Protein AF-A0A9C7RLV6-F1 (afdb_monomer)

Sequence (195 aa):
MILKKAVIITIGSELLKGIILDRNSKYLCDQLKKLGYDVVKTVSVGDDIDSIVREVRRAIEEADLVVTSGGLGPTKDDKTREGIAVALNKKLIMDHDLKSRIEKRVREFYSGKIPGNISKQAEVIEGAEVLENTVGSAPGQLVNVENKAVLILPGPPRELIPMFEAVK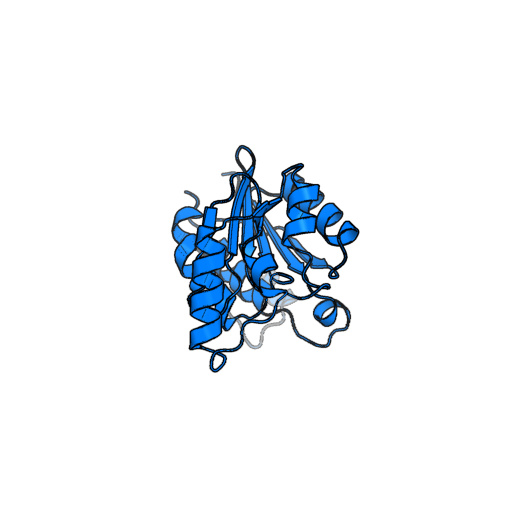EKLRTENAFYERTMSFYGIPEAKLEEE

pLDDT: mean 93.12, std 7.73, range [55.62, 98.88]

Nearest PDB structures (foldseek):
  3kbq-assembly1_A  TM=9.682E-01  e=7.470E-20  Thermoplasma acidophilum
  4cta-assembly1_A  TM=9.193E-01  e=3.713E-20  Thermus thermophilus HB8
  3kbq-assembly1_B  TM=9.469E-01  e=1.706E-19  Thermoplasma acidophilum
  4uux-assembly1_B  TM=8.669E-01  e=1.242E-19  Thermus thermophilus HB8
  8ron-assembly1_A  TM=8.408E-01  e=5.643E-14  Homo sapiens

Solvent-accessible surface area (backbone atoms only — not comparable to full-atom values): 10843 Å² total; per-residue (Å²): 133,88,70,46,29,25,27,38,39,39,36,33,52,49,48,80,70,64,76,47,80,82,59,59,62,56,55,48,50,63,47,40,39,75,29,23,32,45,72,82,44,76,48,78,38,45,49,49,45,67,54,39,21,55,50,50,46,52,34,57,75,74,25,43,33,33,40,36,30,19,33,43,56,52,54,91,58,31,31,43,66,62,12,49,18,61,44,69,75,42,52,74,41,80,39,68,70,53,28,52,50,41,51,52,52,42,24,71,76,50,82,64,54,69,66,88,47,52,55,59,39,20,52,38,47,66,80,40,48,79,36,73,40,93,73,56,72,42,51,26,35,39,34,73,54,91,95,27,39,41,39,39,34,41,57,56,61,83,42,26,51,63,42,45,67,74,46,46,76,82,65,48,48,94,47,84,74,87,85,83,91,83,88,80,80,97,64,59,69,78,60,64,74,75,111

Radius of gyration: 18.57 Å; Cα contacts (8 Å, |Δi|>4): 348; chains: 1; bounding box: 49×46×51 Å

Mean predicted aligned error: 4.88 Å

Structure (mmCIF, N/CA/C/O backbone):
data_AF-A0A9C7RLV6-F1
#
_entry.id   AF-A0A9C7RLV6-F1
#
loop_
_atom_site.group_PDB
_atom_site.id
_atom_site.type_symbol
_atom_site.label_atom_id
_atom_site.label_alt_id
_atom_site.label_comp_id
_atom_site.label_asym_id
_atom_site.label_entity_id
_atom_site.label_seq_id
_atom_site.pdbx_PDB_ins_code
_atom_site.Cartn_x
_atom_site.Cartn_y
_atom_site.Cartn_z
_atom_site.occupancy
_atom_site.B_iso_or_equiv
_atom_site.auth_seq_id
_atom_site.auth_comp_id
_atom_site.auth_asym_id
_atom_site.auth_atom_id
_atom_site.pdbx_PDB_model_num
ATOM 1 N N . MET A 1 1 ? -11.367 7.925 24.028 1.00 55.62 1 MET A N 1
ATOM 2 C CA . MET A 1 1 ? -10.149 8.083 23.203 1.00 55.62 1 MET A CA 1
ATOM 3 C C . MET A 1 1 ? -10.559 7.806 21.767 1.00 55.62 1 MET A C 1
ATOM 5 O O . MET A 1 1 ? -11.167 6.767 21.549 1.00 55.62 1 MET A O 1
ATOM 9 N N . ILE A 1 2 ? -10.363 8.739 20.831 1.00 66.69 2 ILE A N 1
ATOM 10 C CA . ILE A 1 2 ? -10.715 8.494 19.424 1.00 66.69 2 ILE A CA 1
ATOM 11 C C . ILE A 1 2 ? -9.549 7.734 18.796 1.00 66.69 2 ILE A C 1
ATOM 13 O O . ILE A 1 2 ? -8.429 8.234 18.726 1.00 66.69 2 ILE A O 1
ATOM 17 N N . LEU A 1 3 ? -9.826 6.496 18.411 1.00 79.62 3 LEU A N 1
ATOM 18 C CA . LEU A 1 3 ? -8.912 5.628 17.687 1.00 79.62 3 LEU A CA 1
ATOM 19 C C . LEU A 1 3 ? -8.550 6.256 16.338 1.00 79.62 3 LEU A C 1
ATOM 21 O O . LEU A 1 3 ? -9.451 6.644 15.593 1.00 79.62 3 LEU A O 1
ATOM 25 N N . LYS A 1 4 ? -7.250 6.336 16.020 1.00 93.25 4 LYS A N 1
ATOM 26 C CA . LYS A 1 4 ? -6.832 6.677 14.656 1.00 93.25 4 LYS A CA 1
ATOM 27 C C . LYS A 1 4 ? -7.246 5.547 13.729 1.00 93.25 4 LYS A C 1
ATOM 29 O O . LYS A 1 4 ? -7.072 4.376 14.063 1.00 93.25 4 LYS A O 1
ATOM 34 N N . LYS A 1 5 ? -7.781 5.894 12.570 1.00 96.19 5 LYS A N 1
ATOM 35 C CA . LYS A 1 5 ? -8.321 4.929 11.615 1.00 96.19 5 LYS A CA 1
ATOM 36 C C . LYS A 1 5 ? -7.325 4.645 10.508 1.00 96.19 5 LYS A C 1
ATOM 38 O O . LYS A 1 5 ? -6.602 5.544 10.075 1.00 96.19 5 LYS A O 1
ATOM 43 N N . ALA A 1 6 ? -7.331 3.412 10.021 1.00 97.94 6 ALA A N 1
ATOM 44 C CA . ALA A 1 6 ? -6.589 3.024 8.836 1.00 97.94 6 ALA A CA 1
ATOM 45 C C . ALA A 1 6 ? -7.468 2.298 7.812 1.00 97.94 6 ALA A C 1
ATOM 47 O O . ALA A 1 6 ? -8.385 1.557 8.170 1.00 97.94 6 ALA A O 1
ATOM 48 N N . VAL A 1 7 ? -7.155 2.493 6.533 1.00 98.75 7 VAL A N 1
ATOM 49 C CA . VAL A 1 7 ? -7.738 1.756 5.404 1.00 98.75 7 VAL A CA 1
ATOM 50 C C . VAL A 1 7 ? -6.610 1.069 4.648 1.00 98.75 7 VAL A C 1
ATOM 52 O O . VAL A 1 7 ? -5.574 1.680 4.384 1.00 98.75 7 VAL A O 1
ATOM 55 N N . ILE A 1 8 ? -6.814 -0.193 4.279 1.00 98.88 8 ILE A N 1
ATOM 56 C CA . ILE A 1 8 ? -5.884 -0.944 3.431 1.00 98.88 8 ILE A CA 1
ATOM 57 C C . ILE A 1 8 ? -6.506 -1.128 2.046 1.00 98.88 8 ILE A C 1
ATOM 59 O O . ILE A 1 8 ? -7.625 -1.626 1.934 1.00 98.88 8 ILE A O 1
ATOM 63 N N . ILE A 1 9 ? -5.766 -0.761 1.000 1.00 98.81 9 ILE A N 1
ATOM 64 C CA . ILE A 1 9 ? -6.153 -0.944 -0.402 1.00 98.81 9 ILE A CA 1
ATOM 65 C C . ILE A 1 9 ? -5.149 -1.884 -1.074 1.00 98.81 9 ILE A C 1
ATOM 67 O O . ILE A 1 9 ? -3.981 -1.535 -1.253 1.00 98.81 9 ILE A O 1
ATOM 71 N N . THR A 1 10 ? -5.583 -3.070 -1.482 1.00 98.50 10 THR A N 1
ATOM 72 C CA . THR A 1 10 ? -4.766 -3.964 -2.310 1.00 98.50 10 THR A CA 1
ATOM 73 C C . THR A 1 10 ? -5.097 -3.771 -3.786 1.00 98.50 10 THR A C 1
ATOM 75 O O . THR A 1 10 ? -6.259 -3.672 -4.171 1.00 98.50 10 THR A O 1
ATOM 78 N N . ILE A 1 11 ? -4.068 -3.635 -4.620 1.00 98.44 11 ILE A N 1
ATOM 79 C CA . ILE A 1 11 ? -4.191 -3.261 -6.034 1.00 98.44 11 ILE A CA 1
ATOM 80 C C . ILE A 1 11 ? -3.608 -4.397 -6.867 1.00 98.44 11 ILE A C 1
ATOM 82 O O . ILE A 1 11 ? -2.423 -4.712 -6.735 1.00 98.44 11 ILE A O 1
ATOM 86 N N . GLY A 1 12 ? -4.453 -5.018 -7.685 1.00 96.75 12 GLY A N 1
ATOM 87 C CA . GLY A 1 12 ? -4.049 -6.109 -8.567 1.00 96.75 12 GLY A CA 1
ATOM 88 C C . GLY A 1 12 ? -5.244 -6.849 -9.155 1.00 96.75 12 GLY A C 1
ATOM 89 O O . GLY A 1 12 ? -6.098 -7.380 -8.438 1.00 96.75 12 GLY A O 1
ATOM 90 N N . SER A 1 13 ? -5.315 -6.933 -10.479 1.00 95.44 13 SER A N 1
ATOM 91 C CA . SER A 1 13 ? -6.384 -7.644 -11.191 1.00 95.44 13 SER A CA 1
ATOM 92 C C . SER A 1 13 ? -6.419 -9.141 -10.868 1.00 95.44 13 SER A C 1
ATOM 94 O O . SER A 1 13 ? -7.473 -9.772 -10.941 1.00 95.44 13 SER A O 1
ATOM 96 N N . GLU A 1 14 ? -5.281 -9.737 -10.525 1.00 95.44 14 GLU A N 1
ATOM 97 C CA . GLU A 1 14 ? -5.144 -11.126 -10.085 1.00 95.44 14 GLU A CA 1
ATOM 98 C C . GLU A 1 14 ? -5.840 -11.406 -8.749 1.00 95.44 14 GLU A C 1
ATOM 100 O O . GLU A 1 14 ? -6.310 -12.528 -8.548 1.00 95.44 14 GLU A O 1
ATOM 105 N N . LEU A 1 15 ? -5.961 -10.395 -7.877 1.00 94.81 15 LEU A N 1
ATOM 106 C CA . LEU A 1 15 ? -6.732 -10.486 -6.635 1.00 94.81 15 LEU A CA 1
ATOM 107 C C . LEU A 1 15 ? -8.223 -10.575 -6.961 1.00 94.81 15 LEU A C 1
ATOM 109 O O . LEU A 1 15 ? -8.911 -11.479 -6.494 1.00 94.81 15 LEU A O 1
ATOM 113 N N . LEU A 1 16 ? -8.709 -9.693 -7.842 1.00 96.31 16 LEU A N 1
ATOM 114 C CA . LEU A 1 16 ? -10.117 -9.673 -8.258 1.00 96.31 16 LEU A CA 1
ATOM 115 C C . LEU A 1 16 ? -10.524 -10.925 -9.042 1.00 96.31 16 LEU A C 1
ATOM 117 O O . LEU A 1 16 ? -11.666 -11.369 -8.964 1.00 96.31 16 LEU A O 1
ATOM 121 N N . LYS A 1 17 ? -9.584 -11.512 -9.787 1.00 96.44 17 LYS A N 1
ATOM 122 C CA . LYS A 1 17 ? -9.776 -12.782 -10.504 1.00 96.44 17 LYS A CA 1
ATOM 123 C C . LYS A 1 17 ? -9.646 -14.010 -9.597 1.00 96.44 17 LYS A C 1
ATOM 125 O O . LYS A 1 17 ? -9.816 -15.124 -10.084 1.00 96.44 17 LYS A O 1
ATOM 130 N N . GLY A 1 18 ? -9.310 -13.834 -8.316 1.00 94.44 18 GLY A N 1
ATOM 131 C CA . GLY A 1 18 ? -9.125 -14.929 -7.362 1.00 94.44 18 GLY A CA 1
ATOM 132 C C . GLY A 1 18 ? -7.920 -15.827 -7.660 1.00 94.44 18 GLY A C 1
ATOM 133 O O . GLY A 1 18 ? -7.878 -16.964 -7.200 1.00 94.44 18 GLY A O 1
ATOM 134 N N . ILE A 1 19 ? -6.947 -15.345 -8.440 1.00 96.25 19 ILE A N 1
ATOM 135 C CA . ILE A 1 19 ? -5.737 -16.106 -8.792 1.00 96.25 19 ILE A CA 1
ATOM 136 C C . ILE A 1 19 ? -4.779 -16.144 -7.598 1.00 96.25 19 ILE A C 1
ATOM 138 O O . ILE A 1 19 ? -4.130 -17.158 -7.344 1.00 96.25 19 ILE A O 1
ATOM 142 N N . ILE A 1 20 ? -4.688 -15.035 -6.862 1.00 93.69 20 ILE A N 1
ATOM 143 C CA . ILE A 1 20 ? -3.850 -14.903 -5.671 1.00 93.69 20 ILE A CA 1
ATOM 144 C C . ILE A 1 20 ? -4.723 -14.504 -4.482 1.00 93.69 20 ILE A C 1
ATOM 146 O O . ILE A 1 20 ? -5.616 -13.669 -4.593 1.00 93.69 20 ILE A O 1
ATOM 150 N N . LEU A 1 21 ? -4.439 -15.110 -3.328 1.00 93.94 21 LEU A N 1
ATOM 151 C CA . LEU A 1 21 ? -5.041 -14.737 -2.053 1.00 93.94 21 LEU A CA 1
ATOM 152 C C . LEU A 1 21 ? -4.356 -13.487 -1.490 1.00 93.94 21 LEU A C 1
ATOM 154 O O . LEU A 1 21 ? -3.128 -13.464 -1.366 1.00 93.94 21 LEU A O 1
ATOM 158 N N . ASP A 1 22 ? -5.145 -12.505 -1.056 1.00 95.38 22 ASP A N 1
ATOM 159 C CA . ASP A 1 22 ? -4.634 -11.335 -0.343 1.00 95.38 22 ASP A CA 1
ATOM 160 C C . ASP A 1 22 ? -4.113 -11.716 1.054 1.00 95.38 22 ASP A C 1
ATOM 162 O O . ASP A 1 22 ? -4.854 -11.827 2.032 1.00 95.38 22 ASP A O 1
ATOM 166 N N . ARG A 1 23 ? -2.798 -11.924 1.145 1.00 95.06 23 ARG A N 1
ATOM 167 C CA . ARG A 1 23 ? -2.087 -12.147 2.414 1.00 95.06 23 ARG A CA 1
ATOM 168 C C . ARG A 1 23 ? -1.533 -10.854 3.011 1.00 95.06 23 ARG A C 1
ATOM 170 O O . ARG A 1 23 ? -1.199 -10.835 4.196 1.00 95.06 23 ARG A O 1
ATOM 177 N N . ASN A 1 24 ? -1.434 -9.794 2.209 1.00 97.44 24 ASN A N 1
ATOM 178 C CA . ASN A 1 24 ? -0.852 -8.523 2.627 1.00 97.44 24 ASN A CA 1
ATOM 179 C C . ASN A 1 24 ? -1.781 -7.808 3.596 1.00 97.44 24 ASN A C 1
ATOM 181 O O . ASN A 1 24 ? -1.320 -7.372 4.649 1.00 97.44 24 ASN A O 1
ATOM 185 N N . SER A 1 25 ? -3.084 -7.774 3.301 1.00 97.56 25 SER A N 1
ATOM 186 C CA . SER A 1 25 ? -4.080 -7.177 4.193 1.00 97.56 25 SER A CA 1
ATOM 187 C C . SER A 1 25 ? -4.059 -7.821 5.573 1.00 97.56 25 SER A C 1
ATOM 189 O O . SER A 1 25 ? -4.060 -7.107 6.569 1.00 97.56 25 SER A O 1
ATOM 191 N N . LYS A 1 26 ? -3.932 -9.155 5.662 1.00 96.94 26 LYS A N 1
ATOM 192 C CA . LYS A 1 26 ? -3.803 -9.836 6.959 1.00 96.94 26 LYS A CA 1
ATOM 193 C C . LYS A 1 26 ? -2.599 -9.324 7.755 1.00 96.94 26 LYS A C 1
ATOM 195 O O . LYS A 1 26 ? -2.754 -8.940 8.910 1.00 96.94 26 LYS A O 1
ATOM 200 N N . TYR A 1 27 ? -1.409 -9.339 7.151 1.00 98.06 27 TYR A N 1
ATOM 201 C CA . TYR A 1 27 ? -0.192 -8.882 7.825 1.00 98.06 27 TYR A CA 1
ATOM 202 C C . TYR A 1 27 ? -0.307 -7.411 8.250 1.00 98.06 27 TYR A C 1
ATOM 204 O O . TYR A 1 27 ? 0.009 -7.074 9.389 1.00 98.06 27 TYR A O 1
ATOM 212 N N . LEU A 1 28 ? -0.804 -6.549 7.362 1.00 98.38 28 LEU A N 1
ATOM 213 C CA . LEU A 1 28 ? -0.969 -5.125 7.631 1.00 98.38 28 LEU A CA 1
ATOM 214 C C . LEU A 1 28 ? -1.989 -4.866 8.746 1.00 98.38 28 LEU A C 1
ATOM 216 O O . LEU A 1 28 ? -1.695 -4.064 9.624 1.00 98.38 28 LEU A O 1
ATOM 220 N N . CYS A 1 29 ? -3.125 -5.570 8.786 1.00 97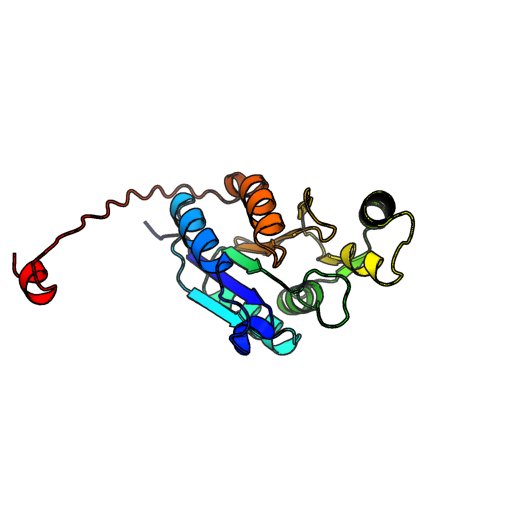.19 29 CYS A N 1
ATOM 221 C CA . CYS A 1 29 ? -4.078 -5.479 9.898 1.00 97.19 29 CYS A CA 1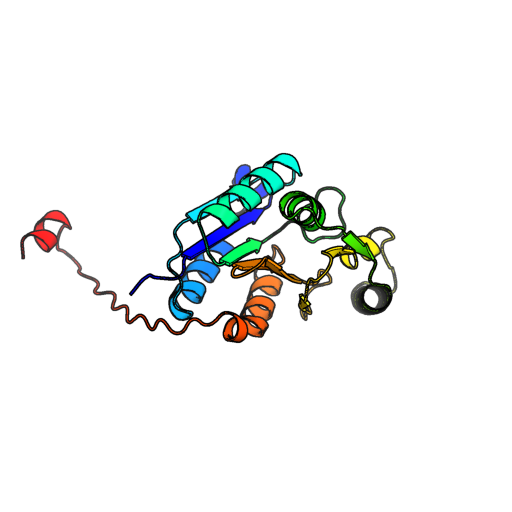
ATOM 222 C C . CYS A 1 29 ? -3.414 -5.805 11.240 1.00 97.19 29 CYS A C 1
ATOM 224 O O . CYS A 1 29 ? -3.516 -5.027 12.190 1.00 97.19 29 CYS A O 1
ATOM 226 N N . ASP A 1 30 ? -2.687 -6.926 11.296 1.00 94.69 30 ASP A N 1
ATOM 227 C CA . ASP A 1 30 ? -2.012 -7.384 12.513 1.00 94.69 30 ASP A CA 1
ATOM 228 C C . ASP A 1 30 ? -0.961 -6.364 12.995 1.00 94.69 30 ASP A C 1
ATOM 230 O O . ASP A 1 30 ? -0.768 -6.189 14.200 1.00 94.69 30 ASP A O 1
ATOM 234 N N . GLN A 1 31 ? -0.267 -5.677 12.079 1.00 96.00 31 GLN A N 1
ATOM 235 C CA . GLN A 1 31 ? 0.729 -4.666 12.441 1.00 96.00 31 GLN A CA 1
ATOM 236 C C . GLN A 1 31 ? 0.121 -3.305 12.779 1.00 96.00 31 GLN A C 1
ATOM 238 O O . GLN A 1 31 ? 0.493 -2.710 13.786 1.00 96.00 31 GLN A O 1
ATOM 243 N N . LEU A 1 32 ? -0.821 -2.809 11.979 1.00 95.50 32 LEU A N 1
ATOM 244 C CA . LEU A 1 32 ? -1.459 -1.509 12.199 1.00 95.50 32 LEU A CA 1
ATOM 245 C C . LEU A 1 32 ? -2.176 -1.461 13.550 1.00 95.50 32 LEU A C 1
ATOM 247 O O . LEU A 1 32 ? -2.065 -0.466 14.266 1.00 95.50 32 LEU A O 1
ATOM 251 N N . LYS A 1 33 ? -2.793 -2.573 13.963 1.00 92.69 33 LYS A N 1
ATOM 252 C CA . LYS A 1 33 ? -3.367 -2.713 15.304 1.00 92.69 33 LYS A CA 1
ATOM 253 C C . LYS A 1 33 ? -2.331 -2.517 16.413 1.00 92.69 33 LYS A C 1
ATOM 255 O O . LYS A 1 33 ? -2.580 -1.787 17.368 1.00 92.69 33 LYS A O 1
ATOM 260 N N . LYS A 1 34 ? -1.136 -3.105 16.271 1.00 91.56 34 LYS A N 1
ATOM 261 C CA . LYS A 1 34 ? -0.017 -2.931 17.224 1.00 91.56 34 LYS A CA 1
ATOM 262 C C . LYS A 1 34 ? 0.530 -1.502 17.248 1.00 91.56 34 LYS A C 1
ATOM 264 O O . LYS A 1 34 ? 1.129 -1.102 18.242 1.00 91.56 34 LYS A O 1
ATOM 269 N N . LEU A 1 35 ? 0.339 -0.750 16.165 1.00 92.69 35 LEU A N 1
ATOM 270 C CA . LEU A 1 35 ? 0.697 0.667 16.063 1.00 92.69 35 LEU A CA 1
ATOM 271 C C . LEU A 1 35 ? -0.410 1.601 16.582 1.00 92.69 35 LEU A C 1
ATOM 273 O O . LEU A 1 35 ? -0.211 2.814 16.623 1.00 92.69 35 LEU A O 1
ATOM 277 N N . GLY A 1 36 ? -1.553 1.055 17.001 1.00 92.69 36 GLY A N 1
ATOM 278 C CA . GLY A 1 36 ? -2.657 1.810 17.588 1.00 92.69 36 GLY A CA 1
ATOM 279 C C . GLY A 1 36 ? -3.681 2.350 16.590 1.00 92.69 36 GLY A C 1
ATOM 280 O O . GLY A 1 36 ? -4.396 3.305 16.908 1.00 92.69 36 GLY A O 1
ATOM 281 N N . TYR A 1 37 ? -3.760 1.739 15.405 1.00 94.31 37 TYR A N 1
ATOM 282 C CA . TYR A 1 37 ? -4.808 2.012 14.427 1.00 94.31 37 TYR A CA 1
ATOM 283 C C . TYR A 1 37 ? -5.961 1.015 14.525 1.00 94.31 37 TYR A C 1
ATOM 285 O O . TYR A 1 37 ? -5.753 -0.192 14.653 1.00 94.31 37 TYR A O 1
ATOM 293 N N . ASP A 1 38 ? -7.173 1.532 14.365 1.00 94.19 38 ASP A N 1
ATOM 294 C CA . ASP A 1 38 ? -8.363 0.753 14.045 1.00 94.19 38 ASP A CA 1
ATOM 295 C C . ASP A 1 38 ? -8.474 0.618 12.522 1.00 94.19 38 ASP A C 1
ATOM 297 O O . ASP A 1 38 ? -8.643 1.613 11.808 1.00 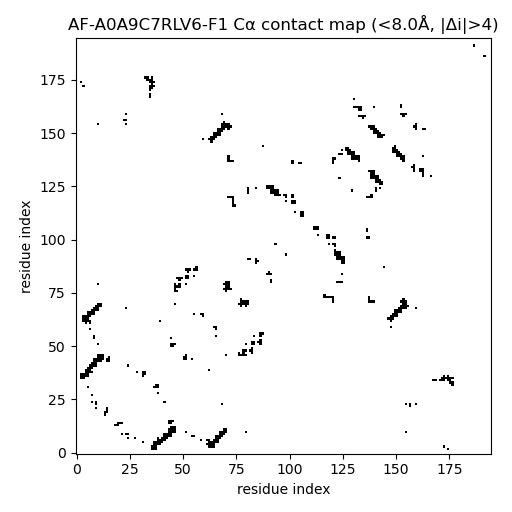94.19 38 ASP A O 1
ATOM 301 N N . VAL A 1 39 ? -8.318 -0.600 12.004 1.00 96.06 39 VAL A N 1
ATOM 302 C CA . VAL A 1 39 ? -8.444 -0.848 10.564 1.00 96.06 39 VAL A CA 1
ATOM 303 C C . VAL A 1 39 ? -9.922 -0.985 10.229 1.00 96.06 39 VAL A C 1
ATOM 305 O O . VAL A 1 39 ? -10.512 -2.051 10.374 1.00 96.06 39 VAL A O 1
ATOM 308 N N . VAL A 1 40 ? -10.512 0.108 9.751 1.00 97.19 40 VAL A N 1
ATOM 309 C CA . VAL A 1 40 ? -11.958 0.199 9.502 1.00 97.19 40 VAL A CA 1
ATOM 310 C C . VAL A 1 40 ? -12.377 -0.414 8.169 1.00 97.19 40 VAL A C 1
ATOM 312 O O . VAL A 1 40 ? -13.563 -0.650 7.943 1.00 97.19 40 VAL A O 1
ATOM 315 N N . LYS A 1 41 ? -11.418 -0.648 7.265 1.00 98.25 41 LYS A N 1
ATOM 316 C CA . LYS A 1 41 ? -11.693 -1.185 5.934 1.00 98.25 41 LYS A CA 1
ATOM 317 C C . LYS A 1 41 ? -10.470 -1.830 5.303 1.00 98.25 41 LYS A C 1
ATOM 319 O O . LYS A 1 41 ? -9.372 -1.269 5.320 1.00 98.25 41 LYS A O 1
ATOM 324 N N . THR A 1 42 ? -10.706 -2.956 4.649 1.00 98.44 42 THR A N 1
ATOM 325 C CA . THR A 1 42 ? -9.809 -3.535 3.653 1.00 98.44 42 THR A CA 1
ATOM 326 C C . THR A 1 42 ? -10.571 -3.668 2.340 1.00 98.44 42 THR A C 1
ATOM 328 O O . THR A 1 42 ? -11.759 -4.000 2.329 1.00 98.44 42 THR A O 1
ATOM 331 N N . VAL A 1 43 ? -9.928 -3.344 1.224 1.00 98.12 43 VAL A N 1
ATOM 332 C CA . VAL A 1 43 ? -10.567 -3.366 -0.094 1.00 98.12 43 VAL A CA 1
ATOM 333 C C . VAL A 1 43 ? -9.550 -3.721 -1.166 1.00 98.12 43 VAL A C 1
ATOM 335 O O . VAL A 1 43 ? -8.417 -3.247 -1.134 1.00 98.12 43 VAL A O 1
ATOM 338 N N . SER A 1 44 ? -9.964 -4.543 -2.127 1.00 98.31 44 SER A N 1
ATOM 339 C CA . SER A 1 44 ? -9.166 -4.848 -3.311 1.00 98.31 44 SER A CA 1
ATOM 340 C C . SER A 1 44 ? -9.738 -4.134 -4.528 1.00 98.31 44 SER A C 1
ATOM 342 O O . SER A 1 44 ? -10.954 -4.112 -4.728 1.00 98.31 44 SER A O 1
ATOM 344 N N . VAL A 1 45 ? -8.866 -3.567 -5.357 1.00 98.12 45 VAL A N 1
ATOM 345 C CA . VAL A 1 45 ? -9.224 -2.891 -6.609 1.00 98.12 45 VAL A CA 1
ATOM 346 C C . VAL A 1 45 ? -8.354 -3.384 -7.766 1.00 98.12 45 VAL A C 1
ATOM 348 O O . VAL A 1 45 ? -7.312 -4.008 -7.563 1.00 98.12 45 VAL A O 1
ATOM 351 N N . GLY A 1 46 ? -8.808 -3.129 -8.993 1.00 96.94 46 GLY A N 1
ATOM 352 C CA . GLY A 1 46 ? -8.045 -3.433 -10.201 1.00 96.94 46 GLY A CA 1
ATOM 353 C C . GLY A 1 46 ? -6.928 -2.421 -10.457 1.00 96.94 46 GLY A C 1
ATOM 354 O O . GLY A 1 46 ? -6.820 -1.402 -9.778 1.00 96.94 46 GLY A O 1
ATOM 355 N N . ASP A 1 47 ? -6.128 -2.696 -11.485 1.00 95.56 47 ASP A N 1
ATOM 356 C CA . ASP A 1 47 ? -4.955 -1.895 -11.873 1.00 95.56 47 ASP A CA 1
ATOM 357 C C . ASP A 1 47 ? -5.295 -0.638 -12.699 1.00 95.56 47 ASP A C 1
ATOM 359 O O . ASP A 1 47 ? -4.419 0.021 -13.268 1.00 95.56 47 ASP A O 1
ATOM 363 N N . ASP A 1 48 ? -6.579 -0.308 -12.845 1.00 96.81 48 ASP A N 1
ATOM 364 C CA . ASP A 1 48 ? -7.009 0.877 -13.575 1.00 96.81 48 ASP A CA 1
ATOM 365 C C . ASP A 1 48 ? -6.965 2.134 -12.692 1.00 96.81 48 ASP A C 1
ATOM 367 O O . ASP A 1 48 ? -7.259 2.109 -11.495 1.00 96.81 48 ASP A O 1
ATOM 371 N N . ILE A 1 49 ? -6.591 3.259 -13.307 1.00 97.94 49 ILE A N 1
ATOM 372 C CA . ILE A 1 49 ? -6.406 4.535 -12.604 1.00 97.94 49 ILE A CA 1
ATOM 373 C C . ILE A 1 49 ? -7.702 4.984 -11.928 1.00 97.94 49 ILE A C 1
ATOM 375 O O . ILE A 1 49 ? -7.645 5.470 -10.802 1.00 97.94 49 ILE A O 1
ATOM 379 N N . ASP A 1 50 ? -8.857 4.803 -12.568 1.00 98.19 50 ASP A N 1
ATOM 380 C CA . ASP A 1 50 ? -10.132 5.303 -12.051 1.00 98.19 50 ASP A CA 1
ATOM 381 C C . ASP A 1 50 ? -10.537 4.579 -10.763 1.00 98.19 50 ASP A C 1
ATOM 383 O O . ASP A 1 50 ? -10.973 5.216 -9.798 1.00 98.19 50 ASP A O 1
ATOM 387 N N . SER A 1 51 ? -10.343 3.260 -10.707 1.00 98.06 51 SER A N 1
ATOM 388 C CA . SER A 1 51 ? -10.569 2.459 -9.505 1.00 98.06 51 SER A CA 1
ATOM 389 C C . SER A 1 51 ? -9.637 2.861 -8.366 1.00 98.06 51 SER A C 1
ATOM 391 O O . SER A 1 51 ? -10.111 3.048 -7.242 1.00 98.06 51 SER A O 1
ATOM 393 N N . ILE A 1 52 ? -8.345 3.053 -8.650 1.00 98.69 52 ILE A N 1
ATOM 394 C CA . ILE A 1 52 ? -7.352 3.484 -7.653 1.00 98.69 52 ILE A CA 1
ATOM 395 C C . ILE A 1 52 ? -7.702 4.882 -7.131 1.00 98.69 52 ILE A C 1
ATOM 397 O O . ILE A 1 52 ? -7.783 5.087 -5.922 1.00 98.69 52 ILE A O 1
ATOM 401 N N . VAL A 1 53 ? -7.977 5.838 -8.023 1.00 98.75 53 VAL A N 1
ATOM 402 C CA . VAL A 1 53 ? -8.326 7.223 -7.666 1.00 98.75 53 VAL A CA 1
ATOM 403 C C . VAL A 1 53 ? -9.568 7.270 -6.788 1.00 98.75 53 VAL A C 1
ATOM 405 O O . VAL A 1 53 ? -9.570 7.946 -5.756 1.00 98.75 53 VAL A O 1
ATOM 408 N N . ARG A 1 54 ? -10.627 6.561 -7.192 1.00 98.56 54 ARG A N 1
ATOM 409 C CA . ARG A 1 54 ? -11.898 6.532 -6.466 1.00 98.56 54 ARG A CA 1
ATOM 410 C C . ARG A 1 54 ? -11.710 6.000 -5.050 1.00 98.56 54 ARG A C 1
ATOM 412 O O . ARG A 1 54 ? -12.185 6.632 -4.108 1.00 98.56 54 ARG A O 1
ATOM 419 N N . GLU A 1 55 ? -11.025 4.869 -4.896 1.00 98.69 55 GLU A N 1
ATOM 420 C CA . GLU A 1 55 ? -10.895 4.250 -3.577 1.00 98.69 55 GLU A CA 1
ATOM 421 C C . GLU A 1 55 ? -9.913 5.001 -2.678 1.00 98.69 55 GLU A C 1
ATOM 423 O O . GLU A 1 55 ? -10.188 5.159 -1.495 1.00 98.69 55 GLU A O 1
ATOM 428 N N . VAL A 1 56 ? -8.823 5.554 -3.221 1.00 98.62 56 VAL A N 1
ATOM 429 C CA . VAL A 1 56 ? -7.880 6.366 -2.433 1.00 98.62 56 VAL A CA 1
ATOM 430 C C . VAL A 1 56 ? -8.550 7.633 -1.904 1.00 98.62 56 VAL A C 1
ATOM 432 O O . VAL A 1 56 ? -8.391 7.950 -0.727 1.00 98.62 56 VAL A O 1
ATOM 435 N N . ARG A 1 57 ? -9.338 8.342 -2.726 1.00 98.31 57 ARG A N 1
ATOM 436 C CA . ARG A 1 57 ? -10.080 9.533 -2.271 1.00 98.31 57 ARG A CA 1
ATOM 437 C C . ARG A 1 57 ? -11.040 9.194 -1.137 1.00 98.31 57 ARG A C 1
ATOM 439 O O . ARG A 1 57 ? -11.008 9.845 -0.098 1.00 98.31 57 ARG A O 1
ATOM 446 N N . ARG A 1 58 ? -11.816 8.122 -1.304 1.00 98.19 58 ARG A N 1
ATOM 447 C CA . ARG A 1 58 ? -12.730 7.631 -0.270 1.00 98.19 58 ARG A CA 1
ATOM 448 C C . ARG A 1 58 ? -11.992 7.234 1.012 1.00 98.19 58 ARG A C 1
ATOM 450 O O . ARG A 1 58 ? -12.402 7.607 2.104 1.00 98.19 58 ARG A O 1
A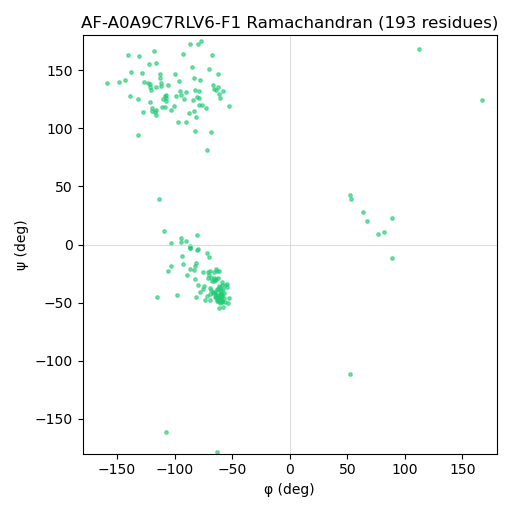TOM 457 N N . ALA A 1 59 ? -10.886 6.507 0.888 1.00 98.31 59 ALA A N 1
ATOM 458 C CA . ALA A 1 59 ? -10.095 6.057 2.027 1.00 98.31 59 ALA A CA 1
ATOM 459 C C . ALA A 1 59 ? -9.519 7.228 2.836 1.00 98.31 59 ALA A C 1
ATOM 461 O O . ALA A 1 59 ? -9.506 7.177 4.063 1.00 98.31 59 ALA A O 1
ATOM 462 N N . ILE A 1 60 ? -9.087 8.301 2.166 1.00 97.19 60 ILE A N 1
ATOM 463 C CA . ILE A 1 60 ? -8.583 9.509 2.832 1.00 97.19 60 ILE A CA 1
ATOM 464 C C . ILE A 1 60 ? -9.696 10.234 3.585 1.00 97.19 60 ILE A C 1
ATOM 466 O O . ILE A 1 60 ? -9.417 10.836 4.612 1.00 97.19 60 ILE A O 1
ATOM 470 N N . GLU A 1 61 ? -10.948 10.188 3.137 1.00 96.06 61 GLU A N 1
ATOM 471 C CA . GLU A 1 61 ? -12.077 10.749 3.893 1.00 96.06 61 GLU A CA 1
ATOM 472 C C . GLU A 1 61 ? -12.380 9.929 5.159 1.00 96.06 61 GLU A C 1
ATOM 474 O O . GLU A 1 61 ? -12.682 10.499 6.208 1.00 96.06 61 GLU A O 1
ATOM 479 N N . GLU A 1 62 ? -12.246 8.603 5.076 1.00 95.62 62 GLU A N 1
ATOM 480 C CA . GLU A 1 62 ? -12.636 7.653 6.126 1.00 95.62 62 GLU A CA 1
ATOM 481 C C . GLU A 1 62 ? -11.538 7.397 7.185 1.00 95.62 62 GLU A C 1
ATOM 483 O O . GLU A 1 62 ? -11.860 6.950 8.293 1.00 95.62 62 GLU A O 1
ATOM 488 N N . ALA A 1 63 ? -10.261 7.672 6.878 1.00 97.38 63 ALA A N 1
ATOM 489 C CA . ALA A 1 63 ? -9.120 7.280 7.712 1.00 97.38 63 ALA A CA 1
ATOM 490 C C . ALA A 1 63 ? -7.989 8.317 7.832 1.00 97.38 63 ALA A C 1
ATOM 492 O O . ALA A 1 63 ? -7.868 9.252 7.041 1.00 97.38 63 ALA A O 1
ATOM 493 N N . ASP A 1 64 ? -7.134 8.118 8.841 1.00 97.19 64 ASP A N 1
ATOM 494 C CA . ASP A 1 64 ? -5.927 8.914 9.097 1.00 97.19 64 ASP A CA 1
ATOM 495 C C . ASP A 1 64 ? -4.696 8.353 8.369 1.00 97.19 64 ASP A C 1
ATOM 497 O O . ASP A 1 64 ? -3.755 9.084 8.058 1.00 97.19 64 ASP A O 1
ATOM 501 N N . LEU A 1 65 ? -4.694 7.046 8.096 1.00 98.12 65 LEU A N 1
ATOM 502 C CA . LEU A 1 65 ? -3.646 6.349 7.357 1.00 98.12 65 LEU A CA 1
ATOM 503 C C . LEU A 1 65 ? -4.265 5.469 6.268 1.00 98.12 65 LEU A C 1
ATOM 505 O O . LEU A 1 65 ? -5.075 4.589 6.549 1.00 98.12 65 LEU A O 1
ATOM 509 N N . VAL A 1 66 ? -3.836 5.655 5.026 1.00 98.75 66 VAL A N 1
ATOM 510 C CA . VAL A 1 66 ? -4.166 4.753 3.917 1.00 98.75 66 VAL A CA 1
ATOM 511 C C . VAL A 1 66 ? -2.920 3.955 3.570 1.00 98.75 66 VAL A C 1
ATOM 513 O O . VAL A 1 66 ? -1.883 4.540 3.274 1.00 98.75 66 VAL A O 1
ATOM 516 N N . VAL A 1 67 ? -2.997 2.627 3.598 1.00 98.81 67 VAL A N 1
ATOM 517 C CA . VAL A 1 67 ? -1.899 1.749 3.177 1.00 98.81 67 VAL A CA 1
ATOM 518 C C . VAL A 1 67 ? -2.291 1.052 1.887 1.00 98.81 67 VAL A C 1
ATOM 520 O O . VAL A 1 67 ? -3.320 0.388 1.828 1.00 98.81 67 VAL A O 1
ATOM 523 N N . THR A 1 68 ? -1.466 1.179 0.857 1.00 98.75 68 THR A N 1
ATOM 524 C CA . THR A 1 68 ? -1.673 0.519 -0.432 1.00 98.75 68 THR A CA 1
ATOM 525 C C . THR A 1 68 ? -0.606 -0.540 -0.680 1.00 98.75 68 THR A C 1
ATOM 527 O O . THR A 1 68 ? 0.537 -0.391 -0.241 1.00 98.75 68 THR A O 1
ATOM 530 N N . SER A 1 69 ? -0.967 -1.621 -1.371 1.00 98.25 69 SER A N 1
ATOM 531 C CA . SER A 1 69 ? -0.029 -2.670 -1.779 1.00 98.25 69 SER A CA 1
ATOM 532 C C . SER A 1 69 ? -0.321 -3.143 -3.198 1.00 98.25 69 SER A C 1
ATOM 534 O O . SER A 1 69 ? -1.448 -3.535 -3.489 1.00 98.25 69 SER A O 1
ATOM 536 N N . GLY A 1 70 ? 0.706 -3.141 -4.053 1.00 97.12 70 GLY A N 1
ATOM 537 C CA . GLY A 1 70 ? 0.616 -3.626 -5.436 1.00 97.12 70 GLY A CA 1
ATOM 538 C C . GLY A 1 70 ? 0.752 -2.528 -6.494 1.00 97.12 70 GLY A C 1
ATOM 539 O O . GLY A 1 70 ? 0.770 -1.338 -6.181 1.00 97.12 70 GLY A O 1
ATOM 540 N N . GLY A 1 71 ? 0.929 -2.934 -7.755 1.00 95.88 71 GLY A N 1
ATOM 541 C CA . GLY A 1 71 ? 1.012 -2.031 -8.913 1.00 95.88 71 GLY A CA 1
ATOM 542 C C . GLY A 1 71 ? 2.206 -1.059 -8.931 1.00 95.88 71 GLY A C 1
ATOM 543 O O . GLY A 1 71 ? 2.100 0.037 -9.483 1.00 95.88 71 GLY A O 1
ATOM 544 N N . LEU A 1 72 ? 3.335 -1.421 -8.299 1.00 96.56 72 LEU A N 1
ATOM 545 C CA . LEU A 1 72 ? 4.575 -0.618 -8.265 1.00 96.56 72 LEU A CA 1
ATOM 546 C C . LEU A 1 72 ? 5.683 -1.115 -9.201 1.00 96.56 72 LEU A C 1
ATOM 548 O O . LEU A 1 72 ? 6.779 -0.538 -9.232 1.00 96.56 72 LEU A O 1
ATOM 552 N N . GLY A 1 73 ? 5.437 -2.170 -9.964 1.00 93.12 73 GLY A N 1
ATOM 553 C CA . GLY A 1 73 ? 6.371 -2.664 -10.963 1.00 93.12 73 GLY A CA 1
ATOM 554 C C . GLY A 1 73 ? 6.633 -1.659 -12.100 1.00 93.12 73 GLY A C 1
ATOM 555 O O . GLY A 1 73 ? 6.159 -0.517 -12.084 1.00 93.12 73 GLY A O 1
ATOM 556 N N . PRO A 1 74 ? 7.455 -2.055 -13.081 1.00 91.44 74 PRO A N 1
ATOM 557 C CA . PRO A 1 74 ? 7.798 -1.218 -14.226 1.00 91.44 74 PRO A CA 1
ATOM 558 C C . PRO A 1 74 ? 6.833 -1.391 -15.415 1.00 91.44 74 PRO A C 1
ATOM 560 O O . PRO A 1 74 ? 7.085 -0.847 -16.492 1.00 91.44 74 PRO A O 1
ATOM 563 N N . THR A 1 75 ? 5.779 -2.204 -15.301 1.00 91.25 75 THR A N 1
ATOM 564 C CA . THR A 1 75 ? 4.902 -2.525 -16.437 1.00 91.25 75 THR A CA 1
ATOM 565 C C . THR A 1 75 ? 3.890 -1.409 -16.717 1.00 91.25 75 THR A C 1
ATOM 567 O O . THR A 1 75 ? 3.779 -0.422 -15.985 1.00 91.25 75 THR A O 1
ATOM 570 N N . LYS A 1 76 ? 3.151 -1.538 -17.825 1.00 88.00 76 LYS A N 1
ATOM 571 C CA . LYS A 1 76 ? 2.064 -0.605 -18.159 1.00 88.00 76 LYS A CA 1
ATOM 572 C C . LYS A 1 76 ? 0.855 -0.760 -17.239 1.00 88.00 76 LYS A C 1
ATOM 574 O O . LYS A 1 76 ? 0.098 0.198 -17.108 1.00 88.00 76 LYS A O 1
ATOM 579 N N . ASP A 1 77 ? 0.698 -1.931 -16.631 1.00 90.06 77 ASP A N 1
ATOM 580 C CA . ASP A 1 77 ? -0.400 -2.226 -15.715 1.00 90.06 77 ASP A CA 1
ATOM 581 C C . ASP A 1 77 ? -0.093 -1.709 -14.302 1.00 90.06 77 ASP A C 1
ATOM 583 O O . ASP A 1 77 ? -1.000 -1.375 -13.559 1.00 90.06 77 ASP A O 1
ATOM 587 N N . ASP A 1 78 ? 1.180 -1.495 -13.957 1.00 94.69 78 ASP A N 1
ATOM 588 C CA . ASP A 1 78 ? 1.587 -0.905 -12.678 1.00 94.69 78 ASP A CA 1
ATOM 589 C C . ASP A 1 78 ? 1.268 0.599 -12.596 1.00 94.69 78 ASP A C 1
ATOM 591 O O . ASP A 1 78 ? 2.145 1.428 -12.852 1.00 94.69 78 ASP A O 1
ATOM 595 N N . LYS A 1 79 ? 0.020 0.961 -12.275 1.00 96.94 79 LYS A N 1
ATOM 596 C CA . LYS A 1 79 ? -0.484 2.353 -12.283 1.00 96.94 79 LYS A CA 1
ATOM 597 C C . LYS A 1 79 ? -0.742 2.949 -10.897 1.00 96.94 79 LYS A C 1
ATOM 599 O O . LYS A 1 79 ? -1.370 4.004 -10.787 1.00 96.94 79 LYS A O 1
ATOM 604 N N . THR A 1 80 ? -0.286 2.297 -9.827 1.00 98.25 80 THR A N 1
ATOM 605 C CA . THR A 1 80 ? -0.562 2.725 -8.445 1.00 98.25 80 THR A CA 1
ATOM 606 C C . THR A 1 80 ? -0.048 4.133 -8.153 1.00 98.25 80 THR A C 1
ATOM 608 O O . THR A 1 80 ? -0.771 4.939 -7.570 1.00 98.25 80 THR A O 1
ATOM 611 N N . ARG A 1 81 ? 1.172 4.471 -8.592 1.00 97.69 81 ARG A N 1
ATOM 612 C CA . ARG A 1 81 ? 1.758 5.808 -8.377 1.00 97.69 81 ARG A CA 1
ATOM 613 C C . ARG A 1 81 ? 0.955 6.888 -9.092 1.00 97.69 81 ARG A C 1
ATOM 615 O O . ARG A 1 81 ? 0.646 7.914 -8.496 1.00 97.69 81 ARG A O 1
ATOM 622 N N . GLU A 1 82 ? 0.589 6.636 -10.343 1.00 98.12 82 GLU A N 1
ATOM 623 C CA . GLU A 1 82 ? -0.202 7.534 -11.180 1.00 98.12 82 GLU A CA 1
ATOM 624 C C . GLU A 1 82 ? -1.590 7.760 -10.583 1.00 98.12 82 GLU A C 1
ATOM 626 O O . GLU A 1 82 ? -2.016 8.904 -10.421 1.00 98.12 82 GLU A O 1
ATOM 631 N N . GLY A 1 83 ? -2.275 6.680 -10.199 1.00 98.44 83 GLY A N 1
ATOM 632 C CA . GLY A 1 83 ? -3.594 6.753 -9.578 1.00 98.44 83 GLY A CA 1
ATOM 633 C C . GLY A 1 83 ? -3.572 7.525 -8.261 1.00 98.44 83 GLY A C 1
ATOM 634 O O . GLY A 1 83 ? -4.399 8.410 -8.052 1.00 98.44 83 GLY A O 1
ATOM 635 N N . ILE A 1 84 ? -2.592 7.265 -7.392 1.00 98.50 84 ILE A N 1
ATOM 636 C CA . ILE A 1 84 ? -2.478 7.982 -6.114 1.00 98.50 84 ILE A CA 1
ATOM 637 C C . ILE A 1 84 ? -2.096 9.451 -6.336 1.00 98.50 84 ILE A C 1
ATOM 639 O O . ILE A 1 84 ? -2.669 10.324 -5.689 1.00 98.50 84 ILE A O 1
ATOM 643 N N . ALA A 1 85 ? -1.203 9.763 -7.280 1.00 98.44 85 ALA A N 1
ATOM 644 C CA . ALA A 1 85 ? -0.870 11.147 -7.622 1.00 98.44 85 ALA A CA 1
ATOM 645 C C . ALA A 1 85 ? -2.119 11.941 -8.054 1.00 98.44 85 ALA A C 1
ATOM 647 O O . ALA A 1 85 ? -2.373 13.029 -7.535 1.00 98.44 85 ALA A O 1
ATOM 648 N N . VAL A 1 86 ? -2.954 11.362 -8.924 1.00 98.50 86 VAL A N 1
ATOM 649 C CA . VAL A 1 86 ? -4.231 11.962 -9.357 1.00 98.50 86 VAL A CA 1
ATOM 650 C C . VAL A 1 86 ? -5.227 12.078 -8.199 1.00 98.50 86 VAL A C 1
ATOM 652 O O . VAL A 1 86 ? -5.916 13.096 -8.068 1.00 98.50 86 VAL A O 1
ATOM 655 N N . ALA A 1 87 ? -5.311 11.063 -7.335 1.00 98.38 87 ALA A N 1
ATOM 656 C CA . ALA A 1 87 ? -6.189 11.082 -6.166 1.00 98.38 87 ALA A CA 1
ATOM 657 C C . ALA A 1 87 ? -5.858 12.251 -5.231 1.00 98.38 87 ALA A C 1
ATOM 659 O O . ALA A 1 87 ? -6.771 12.939 -4.775 1.00 98.38 87 ALA A O 1
ATOM 660 N N . LEU A 1 88 ? -4.561 12.490 -5.021 1.00 97.81 88 LEU A N 1
ATOM 661 C CA . LEU A 1 88 ? -4.008 13.517 -4.140 1.00 97.81 88 LEU A CA 1
ATOM 662 C C . LEU A 1 88 ? -3.832 14.890 -4.800 1.00 97.81 88 LEU A C 1
ATOM 664 O O . LEU A 1 88 ? -3.366 15.815 -4.138 1.00 97.81 88 LEU A O 1
ATOM 668 N N . ASN A 1 89 ? -4.167 15.026 -6.087 1.00 97.62 89 ASN A N 1
ATOM 669 C CA . ASN A 1 89 ? -3.906 16.229 -6.881 1.00 97.62 89 ASN A CA 1
ATOM 670 C C . ASN A 1 89 ? -2.427 16.677 -6.825 1.00 97.62 89 ASN A C 1
ATOM 672 O O . ASN A 1 89 ? -2.114 17.858 -6.673 1.00 97.62 89 ASN A O 1
ATOM 676 N N . LYS A 1 90 ? -1.513 15.708 -6.919 1.00 97.94 90 LYS A N 1
ATOM 677 C CA . LYS A 1 90 ? -0.056 15.891 -6.896 1.00 97.94 90 LYS A CA 1
ATOM 678 C C . LYS A 1 90 ? 0.559 15.454 -8.220 1.00 97.94 90 LYS A C 1
ATOM 680 O O . LYS A 1 90 ? -0.002 14.633 -8.944 1.00 97.94 90 LYS A O 1
ATOM 685 N N . LYS A 1 91 ? 1.737 15.988 -8.538 1.00 97.75 91 LYS A N 1
ATOM 686 C CA . LYS A 1 91 ? 2.501 15.580 -9.726 1.00 97.75 91 LYS A CA 1
ATOM 687 C C . LYS A 1 91 ? 3.357 14.350 -9.429 1.00 97.75 91 LYS A C 1
ATOM 689 O O . LYS A 1 91 ? 3.790 14.158 -8.296 1.00 97.75 91 LYS A O 1
ATOM 694 N N . LEU A 1 92 ? 3.644 13.563 -10.464 1.00 97.38 92 LEU A N 1
ATOM 695 C CA . LEU A 1 92 ? 4.763 12.623 -10.456 1.00 97.38 92 LEU A CA 1
ATOM 696 C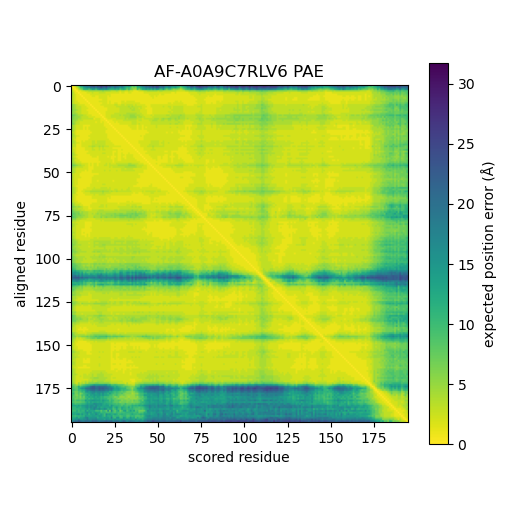 C . LEU A 1 92 ? 6.007 13.320 -10.998 1.00 97.38 92 LEU A C 1
ATOM 698 O O . LEU A 1 92 ? 5.958 13.976 -12.039 1.00 97.38 92 LEU A O 1
ATOM 702 N N . ILE A 1 93 ? 7.113 13.186 -10.276 1.00 97.50 93 ILE A N 1
ATOM 703 C CA . ILE A 1 93 ? 8.396 13.807 -10.585 1.00 97.50 93 ILE A CA 1
ATOM 704 C C . ILE A 1 93 ? 9.426 12.695 -10.755 1.00 97.50 93 ILE A C 1
ATOM 706 O O . ILE A 1 93 ? 9.501 11.777 -9.943 1.00 97.50 93 ILE A O 1
ATOM 710 N N . MET A 1 94 ? 10.224 12.774 -11.817 1.00 97.06 94 MET A N 1
ATOM 711 C CA . MET A 1 94 ? 11.343 11.859 -12.021 1.00 97.06 94 MET A CA 1
ATOM 712 C C . MET A 1 94 ? 12.476 12.201 -11.048 1.00 97.06 94 MET A C 1
ATOM 714 O O . MET A 1 94 ? 13.064 13.278 -11.143 1.00 97.06 94 MET A O 1
ATOM 718 N N . ASP A 1 95 ? 12.819 11.275 -10.156 1.00 96.94 95 ASP A N 1
ATOM 719 C CA . ASP A 1 95 ? 14.017 11.378 -9.323 1.00 96.94 95 ASP A CA 1
ATOM 720 C C . ASP A 1 95 ? 15.201 10.724 -10.055 1.00 96.94 95 ASP A C 1
ATOM 722 O O . ASP A 1 95 ? 15.308 9.501 -10.178 1.00 96.94 95 ASP A O 1
ATOM 726 N N . HIS A 1 96 ? 16.104 11.555 -10.579 1.00 95.56 96 HIS A N 1
ATOM 727 C CA . HIS A 1 96 ? 17.256 11.097 -11.358 1.00 95.56 96 HIS A CA 1
ATOM 728 C C . HIS A 1 96 ? 18.296 10.323 -10.526 1.00 95.56 96 HIS A C 1
ATOM 730 O O . HIS A 1 96 ? 18.954 9.417 -11.057 1.00 95.56 96 HIS A O 1
ATOM 736 N N . ASP A 1 97 ? 18.415 10.609 -9.230 1.00 95.12 97 ASP A N 1
ATOM 737 C CA . ASP A 1 97 ? 19.340 9.905 -8.339 1.00 95.12 97 ASP A CA 1
ATOM 738 C C . ASP A 1 97 ? 18.777 8.538 -7.949 1.00 95.12 97 ASP A C 1
ATOM 740 O O . ASP A 1 97 ? 19.504 7.540 -7.898 1.00 95.12 97 ASP A O 1
ATOM 744 N N . LEU A 1 98 ? 17.472 8.467 -7.683 1.00 95.00 98 LEU A N 1
ATOM 745 C CA . LEU A 1 98 ? 16.754 7.214 -7.466 1.00 95.00 98 LEU A CA 1
ATOM 746 C C . LEU A 1 98 ? 16.786 6.346 -8.723 1.00 95.00 98 LEU A C 1
ATOM 748 O O . LEU A 1 98 ? 17.091 5.158 -8.632 1.00 95.00 98 LEU A O 1
ATOM 752 N N . LYS A 1 99 ? 16.563 6.938 -9.902 1.00 95.06 99 LYS A N 1
ATOM 753 C CA . LYS A 1 99 ? 16.693 6.250 -11.193 1.00 95.06 99 LYS A CA 1
ATOM 754 C C . LYS A 1 99 ? 18.063 5.595 -11.330 1.00 95.06 99 LYS A C 1
ATOM 756 O O . LYS A 1 99 ? 18.139 4.401 -11.608 1.00 95.06 99 LYS A O 1
ATOM 761 N N . SER A 1 100 ? 19.133 6.344 -11.068 1.00 93.25 100 SER A N 1
ATOM 762 C CA . SER A 1 100 ? 20.507 5.831 -11.145 1.00 93.25 100 SER A CA 1
ATOM 763 C C . SER A 1 100 ? 20.746 4.667 -10.174 1.00 93.25 100 SER A C 1
ATOM 765 O O . SER A 1 100 ? 21.376 3.668 -10.531 1.00 93.25 100 SER A O 1
ATOM 767 N N . ARG A 1 101 ? 20.200 4.752 -8.952 1.00 92.06 101 ARG A N 1
ATOM 768 C CA . ARG A 1 101 ? 20.265 3.679 -7.945 1.00 92.06 101 ARG A CA 1
ATOM 769 C C . ARG A 1 101 ? 19.503 2.424 -8.379 1.00 92.06 101 ARG A C 1
ATOM 771 O O . ARG A 1 101 ? 20.045 1.324 -8.274 1.00 92.06 101 ARG A O 1
ATOM 778 N N . ILE A 1 102 ? 18.289 2.579 -8.908 1.00 92.62 102 ILE A N 1
ATOM 779 C CA . ILE A 1 102 ? 17.465 1.473 -9.419 1.00 92.62 102 ILE A CA 1
ATOM 780 C C . ILE A 1 102 ? 18.152 0.795 -10.605 1.00 92.62 102 ILE A C 1
ATOM 782 O O . ILE A 1 102 ? 18.267 -0.428 -10.629 1.00 92.62 102 ILE A O 1
ATOM 786 N N . GLU A 1 103 ? 18.659 1.568 -11.566 1.00 91.38 103 GLU A N 1
ATOM 787 C CA . GLU A 1 103 ? 19.372 1.042 -12.734 1.00 91.38 103 GLU A CA 1
ATOM 788 C C . GLU A 1 103 ? 20.628 0.263 -12.336 1.00 91.38 103 GLU A C 1
ATOM 790 O O . GLU A 1 103 ? 20.866 -0.824 -12.867 1.00 91.38 103 GLU A O 1
ATOM 795 N N . LYS A 1 104 ? 21.406 0.774 -11.371 1.00 89.12 104 LYS A N 1
ATOM 796 C CA . LYS A 1 104 ? 22.573 0.069 -10.821 1.00 89.12 104 LYS A CA 1
ATOM 797 C C . LYS A 1 104 ? 22.165 -1.261 -10.190 1.00 89.12 104 LYS A C 1
ATOM 799 O O . LYS A 1 104 ? 22.721 -2.298 -10.542 1.00 89.12 104 LYS A O 1
ATOM 804 N N . ARG A 1 105 ? 21.157 -1.237 -9.318 1.00 86.25 105 ARG A N 1
ATOM 805 C CA . ARG A 1 105 ? 20.642 -2.424 -8.629 1.00 86.25 105 ARG A CA 1
ATOM 806 C C . ARG A 1 105 ? 20.156 -3.474 -9.627 1.00 86.25 105 ARG A C 1
ATOM 808 O O . ARG A 1 105 ? 20.560 -4.629 -9.578 1.00 86.25 105 ARG A O 1
ATOM 815 N N . VAL A 1 106 ? 19.342 -3.074 -10.597 1.00 87.81 106 VAL A N 1
ATOM 816 C CA . VAL A 1 106 ? 18.815 -3.977 -11.631 1.00 87.81 106 VAL A CA 1
ATOM 817 C C . VAL A 1 106 ? 19.940 -4.548 -12.491 1.00 87.81 106 VAL A C 1
ATOM 819 O O . VAL A 1 106 ? 19.917 -5.736 -12.800 1.00 87.81 106 VAL A O 1
ATOM 822 N N . ARG A 1 107 ? 20.968 -3.759 -12.815 1.00 88.25 107 ARG A N 1
ATOM 823 C CA . ARG A 1 107 ? 22.155 -4.246 -13.531 1.00 88.25 107 ARG A CA 1
ATOM 824 C C . ARG A 1 107 ? 22.887 -5.349 -12.761 1.00 88.25 107 ARG A C 1
ATOM 826 O O . ARG A 1 107 ? 23.297 -6.329 -13.381 1.00 88.25 107 ARG A O 1
ATOM 833 N N . GLU A 1 108 ? 23.036 -5.190 -11.447 1.00 84.19 108 GLU A N 1
ATOM 834 C CA . GLU A 1 108 ? 23.683 -6.168 -10.559 1.00 84.19 108 GLU A CA 1
ATOM 835 C C . GLU A 1 108 ? 22.868 -7.468 -10.449 1.00 84.19 108 GLU A C 1
ATOM 837 O O . GLU A 1 108 ? 23.440 -8.554 -10.520 1.00 84.19 108 GLU A O 1
ATOM 842 N N . PHE A 1 109 ? 21.537 -7.377 -10.358 1.00 78.19 109 PHE A N 1
ATOM 843 C CA . PHE A 1 109 ? 20.660 -8.547 -10.212 1.00 78.19 109 PHE A CA 1
ATOM 844 C C . PHE A 1 109 ? 20.321 -9.267 -11.532 1.00 78.19 109 PHE A C 1
ATOM 846 O O . PHE A 1 109 ? 20.107 -10.477 -11.517 1.00 78.19 109 PHE A O 1
ATOM 853 N N . TYR A 1 110 ? 20.280 -8.569 -12.674 1.00 71.56 110 TYR A N 1
ATOM 854 C CA . TYR A 1 110 ? 19.805 -9.106 -13.965 1.00 71.56 110 TYR A CA 1
ATOM 855 C C . TYR A 1 110 ? 20.905 -9.227 -15.034 1.00 71.56 110 TYR A C 1
ATOM 857 O O . TYR A 1 110 ? 20.682 -8.965 -16.220 1.00 71.56 110 TYR A O 1
ATOM 865 N N . SER A 1 111 ? 22.111 -9.635 -14.626 1.00 72.31 111 SER A N 1
ATOM 866 C CA . SER A 1 111 ? 23.227 -9.947 -15.540 1.00 72.31 111 SER A CA 1
ATOM 867 C C . SER A 1 111 ? 23.551 -8.819 -16.533 1.00 72.31 111 SER A C 1
ATOM 869 O O . SER A 1 111 ? 23.836 -9.062 -17.706 1.00 72.31 111 SER A O 1
ATOM 871 N N . GLY A 1 112 ? 23.484 -7.565 -16.084 1.00 67.50 112 GLY A N 1
ATOM 872 C CA . GLY A 1 112 ? 23.908 -6.413 -16.878 1.00 67.50 112 GLY A CA 1
ATOM 873 C C . GLY A 1 112 ? 22.846 -5.772 -17.780 1.00 67.50 112 GLY A C 1
ATOM 874 O O . GLY A 1 112 ? 23.091 -4.673 -18.280 1.00 67.50 112 GLY A O 1
ATOM 875 N N . LYS A 1 113 ? 21.672 -6.387 -17.993 1.00 74.31 113 LYS A N 1
ATOM 876 C CA . LYS A 1 113 ? 20.619 -5.816 -18.856 1.00 74.31 113 LYS A CA 1
ATOM 877 C C . LYS A 1 113 ? 19.639 -4.969 -18.052 1.00 74.31 113 LYS A C 1
ATOM 879 O O . LYS A 1 113 ? 19.026 -5.448 -17.106 1.00 74.31 113 LYS A O 1
ATOM 884 N N . ILE A 1 114 ? 19.455 -3.721 -18.477 1.00 80.38 114 ILE A N 1
ATOM 885 C CA . ILE A 1 114 ? 18.482 -2.795 -17.892 1.00 80.38 114 ILE A CA 1
ATOM 886 C C . ILE A 1 114 ? 17.270 -2.702 -18.831 1.00 80.38 114 ILE A C 1
ATOM 888 O O . ILE A 1 114 ? 17.424 -2.236 -19.963 1.00 80.38 114 ILE A O 1
ATOM 892 N N . PRO A 1 115 ? 16.068 -3.129 -18.404 1.00 82.50 115 PRO A N 1
ATOM 893 C CA . PRO A 1 115 ? 14.841 -2.895 -19.160 1.00 82.50 115 PRO A CA 1
ATOM 894 C C . PRO A 1 115 ? 14.551 -1.394 -19.295 1.00 82.50 115 PRO A C 1
ATOM 896 O O . PRO A 1 115 ? 14.623 -0.656 -18.316 1.00 82.50 115 PRO A O 1
ATOM 899 N N . GLY A 1 116 ? 14.175 -0.930 -20.490 1.00 82.69 116 GLY A N 1
ATOM 900 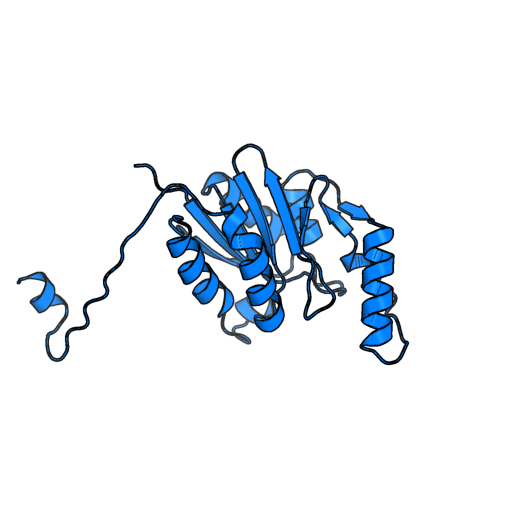C CA . GLY A 1 116 ? 13.947 0.502 -20.744 1.00 82.69 116 GLY A CA 1
ATOM 901 C C . GLY A 1 116 ? 12.793 1.121 -19.943 1.00 82.69 116 GLY A C 1
ATOM 902 O O . GLY A 1 116 ? 12.762 2.328 -19.741 1.00 82.69 116 GLY A O 1
ATOM 903 N N . ASN A 1 117 ? 11.861 0.304 -19.451 1.00 88.69 117 ASN A N 1
ATOM 904 C CA . ASN A 1 117 ? 10.731 0.735 -18.626 1.00 88.69 117 ASN A CA 1
ATOM 905 C C . ASN A 1 117 ? 11.052 0.813 -17.124 1.00 88.69 117 ASN A C 1
ATOM 907 O O . ASN A 1 117 ? 10.199 1.235 -16.347 1.00 88.69 117 ASN A O 1
ATOM 911 N N . ILE A 1 118 ? 12.261 0.433 -16.695 1.00 90.75 118 ILE A N 1
ATOM 912 C CA . ILE A 1 118 ? 12.615 0.419 -15.270 1.00 90.75 118 ILE A CA 1
ATOM 913 C C . ILE A 1 118 ? 12.613 1.818 -14.650 1.00 90.75 118 ILE A C 1
ATOM 915 O O . ILE A 1 118 ? 12.295 1.974 -13.474 1.00 90.75 118 ILE A O 1
ATOM 919 N N . SER A 1 119 ? 12.921 2.847 -15.448 1.00 90.88 119 SER A N 1
ATOM 920 C CA . SER A 1 119 ? 12.997 4.233 -14.983 1.00 90.88 119 SER A CA 1
ATOM 921 C C . SER A 1 119 ? 11.668 4.746 -14.443 1.00 90.88 119 SER A C 1
ATOM 923 O O . SER A 1 119 ? 11.668 5.656 -13.624 1.00 90.88 119 SER A O 1
ATOM 925 N N . LYS A 1 120 ? 10.547 4.134 -14.847 1.00 93.81 120 LYS A N 1
ATOM 926 C CA . LYS A 1 120 ? 9.216 4.407 -14.294 1.00 93.81 120 LYS A CA 1
ATOM 927 C C . LYS A 1 120 ? 9.178 4.250 -12.769 1.00 93.81 120 LYS A C 1
ATOM 929 O O . LYS A 1 120 ? 8.481 4.979 -12.079 1.00 93.81 120 LYS A O 1
ATOM 934 N N . GLN A 1 121 ? 9.953 3.317 -12.214 1.00 94.94 121 GLN A N 1
ATOM 935 C CA . GLN A 1 121 ? 9.996 3.080 -10.767 1.00 94.94 121 GLN A CA 1
ATOM 936 C C . GLN A 1 121 ? 10.669 4.219 -9.984 1.00 94.94 121 GLN A C 1
ATOM 938 O O . GLN A 1 121 ? 10.574 4.240 -8.760 1.00 94.94 121 GLN A O 1
ATOM 943 N N . ALA A 1 122 ? 11.321 5.158 -10.678 1.00 96.44 122 ALA A N 1
ATOM 944 C CA . ALA A 1 122 ? 11.895 6.368 -10.101 1.00 96.44 122 ALA A CA 1
ATOM 945 C C . ALA A 1 122 ? 10.956 7.587 -10.174 1.00 96.44 122 ALA A C 1
ATOM 947 O O . ALA A 1 122 ? 11.365 8.695 -9.833 1.00 96.44 122 ALA A O 1
ATOM 948 N N . GLU A 1 123 ? 9.711 7.406 -10.622 1.00 97.12 123 GLU A N 1
ATOM 949 C CA . GLU A 1 123 ? 8.681 8.437 -10.523 1.00 97.12 123 GLU A CA 1
ATOM 950 C C . GLU A 1 123 ? 8.158 8.511 -9.084 1.00 97.12 123 GLU A C 1
ATOM 952 O O . GLU A 1 123 ? 7.639 7.540 -8.524 1.00 97.12 123 GLU A O 1
ATOM 957 N N . VAL A 1 124 ? 8.303 9.682 -8.477 1.00 98.00 124 VAL A N 1
ATOM 958 C CA . VAL A 1 124 ? 7.970 9.952 -7.079 1.00 98.00 124 VAL A CA 1
ATOM 959 C C . VAL A 1 124 ? 6.842 10.972 -7.024 1.00 98.00 124 VAL A C 1
ATOM 961 O O . VAL A 1 124 ? 6.851 11.965 -7.752 1.00 98.00 124 VAL A O 1
ATOM 964 N N . ILE A 1 125 ? 5.849 10.731 -6.173 1.00 98.50 125 ILE A N 1
ATOM 965 C CA . ILE A 1 125 ? 4.770 11.688 -5.929 1.00 98.50 125 ILE A CA 1
ATOM 966 C C . ILE A 1 125 ? 5.363 12.924 -5.251 1.00 98.50 125 ILE A C 1
ATOM 968 O O . ILE A 1 125 ? 6.142 12.820 -4.308 1.00 98.50 125 ILE A O 1
ATOM 972 N N . GLU A 1 126 ? 4.992 14.112 -5.714 1.00 97.25 126 GLU A N 1
ATOM 973 C CA . GLU A 1 126 ? 5.491 15.376 -5.177 1.00 97.25 126 GLU A CA 1
ATOM 974 C C . GLU A 1 126 ? 5.311 15.476 -3.648 1.00 97.25 126 GLU A C 1
ATOM 976 O O . GLU A 1 126 ? 4.192 15.466 -3.116 1.00 97.25 126 GLU A O 1
ATOM 981 N N . GLY A 1 127 ? 6.436 15.607 -2.937 1.00 94.88 127 GLY A N 1
ATOM 982 C CA . GLY A 1 127 ? 6.489 15.666 -1.473 1.00 94.88 127 GLY A CA 1
ATOM 983 C C . GLY A 1 127 ? 6.444 14.306 -0.767 1.00 94.88 127 GLY A C 1
ATOM 984 O O . GLY A 1 127 ? 6.260 14.276 0.448 1.00 94.88 127 GLY A O 1
ATOM 985 N N . ALA A 1 128 ? 6.583 13.196 -1.495 1.00 97.75 128 ALA A N 1
ATOM 986 C CA . ALA A 1 128 ? 6.687 11.869 -0.906 1.00 97.75 128 ALA A CA 1
ATOM 987 C C . ALA A 1 128 ? 8.089 11.592 -0.348 1.00 97.75 128 ALA A C 1
ATOM 989 O O . ALA A 1 128 ? 9.103 11.913 -0.970 1.00 97.75 128 ALA A O 1
ATOM 990 N N . GLU A 1 129 ? 8.142 10.916 0.796 1.00 97.62 129 GLU A N 1
ATOM 991 C CA . GLU A 1 129 ? 9.349 10.243 1.267 1.00 97.62 129 GLU A CA 1
ATOM 992 C C . GLU A 1 129 ? 9.504 8.919 0.507 1.00 97.62 129 GLU A C 1
ATOM 994 O O . GLU A 1 129 ? 8.591 8.092 0.496 1.00 97.62 129 GLU A O 1
ATOM 999 N N . VAL A 1 130 ? 10.660 8.702 -0.120 1.00 98.00 130 VAL A N 1
ATOM 1000 C CA . VAL A 1 130 ? 10.979 7.443 -0.808 1.00 98.00 130 VAL A CA 1
ATOM 1001 C C . VAL A 1 130 ? 11.432 6.399 0.211 1.00 98.00 130 VAL A C 1
ATOM 1003 O O . VAL A 1 130 ? 12.371 6.630 0.970 1.00 98.00 130 VAL A O 1
ATOM 1006 N N . LEU A 1 131 ? 10.802 5.226 0.186 1.00 97.38 131 LEU A N 1
ATOM 1007 C CA . LEU A 1 131 ? 11.144 4.083 1.029 1.00 97.38 131 LEU A CA 1
ATOM 1008 C C . LEU A 1 131 ? 11.968 3.081 0.220 1.00 97.38 131 LEU A C 1
ATOM 1010 O O . LEU A 1 131 ? 11.501 2.541 -0.788 1.00 97.38 131 LEU A O 1
ATOM 1014 N N . GLU A 1 132 ? 13.198 2.828 0.661 1.00 95.12 132 GLU A N 1
ATOM 1015 C CA . GLU A 1 132 ? 14.091 1.893 -0.016 1.00 95.12 132 GLU A CA 1
ATOM 1016 C C . GLU A 1 132 ? 13.528 0.467 0.012 1.00 95.12 132 GLU A C 1
ATOM 1018 O O . GLU A 1 132 ? 13.132 -0.052 1.054 1.00 95.12 132 GLU A O 1
ATOM 1023 N N . ASN A 1 133 ? 13.548 -0.190 -1.147 1.00 94.88 133 ASN A N 1
ATOM 1024 C CA . ASN A 1 133 ? 13.248 -1.607 -1.259 1.00 94.88 133 ASN A CA 1
ATOM 1025 C C . ASN A 1 133 ? 14.554 -2.407 -1.282 1.00 94.88 133 ASN A C 1
ATOM 1027 O O . ASN A 1 133 ? 15.274 -2.432 -2.280 1.00 94.88 133 ASN A O 1
ATOM 1031 N N . THR A 1 134 ? 14.861 -3.070 -0.168 1.00 91.44 134 THR A N 1
ATOM 1032 C CA . THR A 1 134 ? 16.093 -3.854 0.006 1.00 91.44 134 THR A CA 1
ATOM 1033 C C . THR A 1 134 ? 16.027 -5.245 -0.619 1.00 91.44 134 THR A C 1
ATOM 1035 O O . THR A 1 134 ? 17.057 -5.918 -0.676 1.00 91.44 134 THR A O 1
ATOM 1038 N N . VAL A 1 135 ? 14.878 -5.657 -1.164 1.00 91.81 135 VAL A N 1
ATOM 1039 C CA . VAL A 1 135 ? 14.668 -6.990 -1.754 1.00 91.81 135 VAL A CA 1
ATOM 1040 C C . VAL A 1 135 ? 14.397 -6.912 -3.260 1.00 91.81 135 VAL A C 1
ATOM 1042 O O . VAL A 1 135 ? 14.994 -7.663 -4.027 1.00 91.81 135 VAL A O 1
ATOM 1045 N N . GLY A 1 136 ? 13.540 -5.994 -3.699 1.00 90.38 136 GLY A N 1
ATOM 1046 C CA . GLY A 1 136 ? 13.183 -5.767 -5.099 1.00 90.38 136 GLY A CA 1
ATOM 1047 C C . GLY A 1 136 ? 13.778 -4.487 -5.683 1.00 90.38 136 GLY A C 1
ATOM 1048 O O . GLY A 1 136 ? 14.757 -3.947 -5.171 1.00 90.38 136 GLY A O 1
ATOM 1049 N N . SER A 1 137 ? 13.206 -4.021 -6.795 1.00 91.06 137 SER A N 1
ATOM 1050 C CA . SER A 1 137 ? 13.616 -2.778 -7.470 1.00 91.06 137 SER A CA 1
ATOM 1051 C C . SER A 1 137 ? 12.642 -1.618 -7.262 1.00 91.06 137 SER A C 1
ATOM 1053 O O . SER A 1 137 ? 13.046 -0.470 -7.408 1.00 91.06 137 SER A O 1
ATOM 1055 N N . ALA A 1 138 ? 11.375 -1.903 -6.938 1.00 94.25 138 ALA A N 1
ATOM 1056 C CA . ALA A 1 138 ? 10.321 -0.903 -6.792 1.00 94.25 138 ALA A CA 1
ATOM 1057 C C . ALA A 1 138 ? 10.386 -0.243 -5.406 1.00 94.25 138 ALA A C 1
ATOM 1059 O O . ALA A 1 138 ? 10.052 -0.918 -4.429 1.00 94.25 138 ALA A O 1
ATOM 1060 N N . PRO A 1 139 ? 10.777 1.033 -5.275 1.00 96.69 139 PRO A N 1
ATOM 1061 C CA . PRO A 1 139 ? 10.717 1.713 -3.992 1.00 96.69 139 PRO A CA 1
ATOM 1062 C C . PRO A 1 139 ? 9.263 1.972 -3.589 1.00 96.69 139 PRO A C 1
ATOM 1064 O O . PRO A 1 139 ? 8.376 2.147 -4.430 1.00 96.69 139 PRO A O 1
ATOM 1067 N N . GLY A 1 140 ? 9.039 2.011 -2.283 1.00 98.25 140 GLY A N 1
ATOM 1068 C CA . GLY A 1 140 ? 7.779 2.448 -1.695 1.00 98.25 140 GLY A CA 1
ATOM 1069 C C . GLY A 1 140 ? 7.790 3.953 -1.515 1.00 98.25 140 GLY A C 1
ATOM 1070 O O . GLY A 1 140 ? 8.813 4.609 -1.722 1.00 98.25 140 GLY A O 1
ATOM 1071 N N . GLN A 1 141 ? 6.652 4.513 -1.133 1.00 98.50 141 GLN A N 1
ATOM 1072 C CA . GLN A 1 141 ? 6.525 5.951 -0.921 1.00 98.50 141 GLN A CA 1
ATOM 1073 C C . GLN A 1 141 ? 5.600 6.226 0.261 1.00 98.50 141 GLN A C 1
ATOM 1075 O O . GLN A 1 141 ? 4.593 5.543 0.432 1.00 98.50 141 GLN A O 1
ATOM 1080 N N . LEU A 1 142 ? 5.930 7.227 1.068 1.00 98.50 142 LEU A N 1
ATOM 1081 C CA . LEU A 1 142 ? 5.066 7.751 2.120 1.00 98.50 142 LEU A CA 1
ATOM 1082 C C . LEU A 1 142 ? 4.717 9.200 1.782 1.00 98.50 142 LEU A C 1
ATOM 1084 O O . LEU A 1 142 ? 5.593 10.061 1.736 1.00 98.50 142 LEU A O 1
ATOM 1088 N N . VAL A 1 143 ? 3.438 9.469 1.532 1.00 98.19 143 VAL A N 1
ATOM 1089 C CA . VAL A 1 143 ? 2.940 10.800 1.170 1.00 98.19 143 VAL A CA 1
ATOM 1090 C C . VAL A 1 143 ? 2.154 11.377 2.337 1.00 98.19 143 VAL A C 1
ATOM 1092 O O . VAL A 1 143 ? 1.120 10.829 2.715 1.00 98.19 143 VAL A O 1
ATOM 1095 N N . ASN A 1 144 ? 2.611 12.501 2.883 1.00 96.19 144 ASN A N 1
ATOM 1096 C CA . ASN A 1 144 ? 1.857 13.235 3.897 1.00 96.19 144 ASN A CA 1
ATOM 1097 C C . ASN A 1 144 ? 0.807 14.133 3.227 1.00 96.19 144 ASN A C 1
ATOM 1099 O O . ASN A 1 144 ? 1.102 14.845 2.261 1.00 96.19 144 ASN A O 1
ATOM 1103 N N . VAL A 1 145 ? -0.420 14.089 3.742 1.00 93.19 145 VAL A N 1
ATOM 1104 C CA . VAL A 1 145 ? -1.581 14.846 3.259 1.00 93.19 145 VAL A CA 1
ATOM 1105 C C . VAL A 1 145 ? -2.233 15.501 4.472 1.00 93.19 14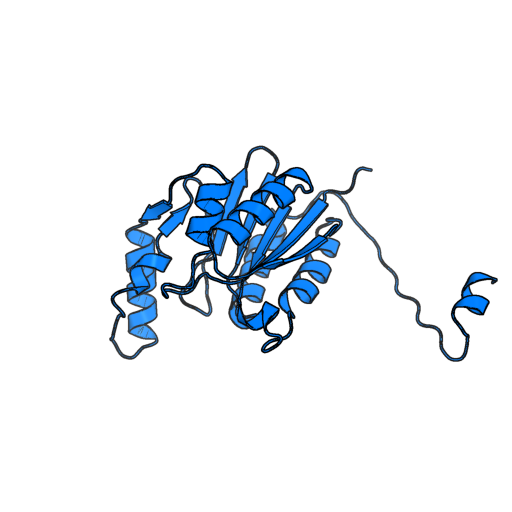5 VAL A C 1
ATOM 1107 O O . VAL A 1 145 ? -3.019 14.871 5.175 1.00 93.19 145 VAL A O 1
ATOM 1110 N N . GLU A 1 146 ? -1.868 16.755 4.744 1.00 89.12 146 GLU A N 1
ATOM 1111 C CA . GLU A 1 146 ? -2.256 17.468 5.970 1.00 89.12 146 GLU A CA 1
ATOM 1112 C C . GLU A 1 146 ? -1.910 16.650 7.231 1.00 89.12 146 GLU A C 1
ATOM 1114 O O . GLU A 1 146 ? -0.736 16.429 7.524 1.00 89.12 146 GLU A O 1
ATOM 1119 N N . ASN A 1 147 ? -2.924 16.167 7.952 1.00 90.00 147 ASN A N 1
ATOM 1120 C CA . ASN A 1 147 ? -2.798 15.418 9.204 1.00 90.00 147 ASN A CA 1
ATOM 1121 C C . ASN A 1 147 ? -2.799 13.893 8.969 1.00 90.00 147 ASN A C 1
ATOM 1123 O O . ASN A 1 147 ? -2.819 13.120 9.930 1.00 90.00 147 ASN A O 1
ATOM 1127 N N . LYS A 1 148 ? -2.861 13.474 7.700 1.00 95.44 148 LYS A N 1
ATOM 1128 C CA . LYS A 1 148 ? -3.050 12.098 7.235 1.00 95.44 148 LYS A CA 1
ATOM 1129 C C . LYS A 1 148 ? -1.841 11.636 6.431 1.00 95.44 148 LYS A C 1
ATOM 1131 O O . LYS A 1 148 ? -1.017 12.444 5.998 1.00 95.44 148 LYS A O 1
ATOM 1136 N N . ALA A 1 149 ? -1.753 10.335 6.185 1.00 97.44 149 ALA A N 1
ATOM 1137 C CA . ALA A 1 149 ? -0.689 9.769 5.366 1.00 97.44 149 ALA A CA 1
ATOM 1138 C C . ALA A 1 149 ? -1.194 8.687 4.408 1.00 97.44 149 ALA A C 1
ATOM 1140 O O . ALA A 1 149 ? -2.115 7.934 4.723 1.00 97.44 149 ALA A O 1
ATOM 1141 N N . VAL A 1 150 ? -0.546 8.589 3.247 1.00 98.62 150 VAL A N 1
ATOM 1142 C CA . VAL A 1 150 ? -0.715 7.495 2.287 1.00 98.62 150 VAL A CA 1
ATOM 1143 C C . VAL A 1 150 ? 0.610 6.752 2.164 1.00 98.62 150 VAL A C 1
ATOM 1145 O O . VAL A 1 150 ? 1.589 7.291 1.649 1.00 98.62 150 VAL A O 1
ATOM 1148 N N . LEU A 1 151 ? 0.644 5.515 2.650 1.00 98.81 151 LEU A N 1
ATOM 1149 C CA . LEU A 1 151 ? 1.772 4.602 2.534 1.00 98.81 151 LEU A CA 1
ATOM 1150 C C . LEU A 1 151 ? 1.580 3.701 1.312 1.00 98.81 151 LEU A C 1
ATOM 1152 O O . LEU A 1 151 ? 0.545 3.060 1.151 1.00 98.81 151 LEU A O 1
ATOM 1156 N N . ILE A 1 152 ? 2.590 3.633 0.455 1.00 98.69 152 ILE A N 1
ATOM 1157 C CA . ILE A 1 152 ? 2.553 2.934 -0.827 1.00 98.69 152 ILE A CA 1
ATOM 1158 C C . ILE A 1 152 ? 3.628 1.853 -0.826 1.00 98.69 152 IL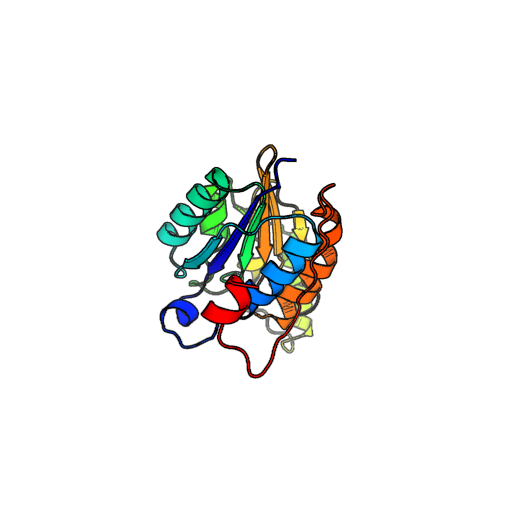E A C 1
ATOM 1160 O O . ILE A 1 152 ? 4.820 2.160 -0.756 1.00 98.69 152 ILE A O 1
ATOM 1164 N N . LEU A 1 153 ? 3.207 0.590 -0.886 1.00 98.69 153 LEU A N 1
ATOM 1165 C CA . LEU A 1 153 ? 4.074 -0.580 -0.747 1.00 98.69 153 LEU A CA 1
ATOM 1166 C C . LEU A 1 153 ? 3.985 -1.502 -1.972 1.00 98.69 153 LEU A C 1
ATOM 1168 O O . LEU A 1 153 ? 2.978 -1.518 -2.686 1.00 98.69 153 LEU A O 1
ATOM 1172 N N . PRO A 1 154 ? 5.028 -2.303 -2.240 1.00 97.75 154 PRO A N 1
ATOM 1173 C CA . PRO A 1 154 ? 4.995 -3.284 -3.318 1.00 97.75 154 PRO A CA 1
ATOM 1174 C C . PRO A 1 154 ? 3.991 -4.412 -3.031 1.00 97.75 154 PRO A C 1
ATOM 1176 O O . PRO A 1 154 ? 3.544 -4.614 -1.902 1.00 97.75 154 PRO A O 1
ATOM 1179 N N . GLY A 1 155 ? 3.626 -5.152 -4.079 1.00 96.88 155 GLY A N 1
ATOM 1180 C CA . GLY A 1 155 ? 2.714 -6.298 -3.984 1.00 96.88 155 GLY A CA 1
ATOM 1181 C C . GLY A 1 155 ? 3.345 -7.541 -3.341 1.00 96.88 155 GLY A C 1
ATOM 1182 O O . GLY A 1 155 ? 2.747 -8.124 -2.440 1.00 96.88 155 GLY A O 1
ATOM 1183 N N . PRO A 1 156 ? 4.553 -7.981 -3.745 1.00 96.69 156 PRO A N 1
ATOM 1184 C CA . PRO A 1 156 ? 5.157 -9.185 -3.180 1.00 96.69 156 PRO A CA 1
ATOM 1185 C C . PRO A 1 156 ? 5.398 -9.078 -1.659 1.00 96.69 156 PRO A C 1
ATOM 1187 O O . PRO A 1 156 ? 6.127 -8.180 -1.229 1.00 96.69 156 PRO A O 1
ATOM 1190 N N . PRO A 1 157 ? 4.905 -10.028 -0.833 1.00 96.50 157 PRO A N 1
ATOM 1191 C CA . PRO A 1 157 ? 5.072 -9.980 0.626 1.00 96.50 157 PRO A CA 1
ATOM 1192 C C . PRO A 1 157 ? 6.536 -9.894 1.079 1.00 96.50 157 PRO A C 1
ATOM 1194 O O . PRO A 1 157 ? 6.856 -9.214 2.049 1.00 96.50 157 PRO A O 1
ATOM 1197 N N . ARG A 1 158 ? 7.444 -10.551 0.343 1.00 97.00 158 ARG A N 1
ATOM 1198 C CA . ARG A 1 158 ? 8.892 -10.537 0.611 1.00 97.00 158 ARG A CA 1
ATOM 1199 C C . ARG A 1 158 ? 9.530 -9.147 0.484 1.00 97.00 158 ARG A C 1
ATOM 1201 O O . ARG A 1 158 ? 10.602 -8.938 1.029 1.00 97.00 158 ARG A O 1
ATOM 1208 N N . GLU A 1 159 ? 8.899 -8.238 -0.258 1.00 97.38 159 GLU A N 1
ATOM 1209 C CA . GLU A 1 159 ? 9.334 -6.845 -0.417 1.00 97.38 159 GLU A CA 1
ATOM 1210 C C . GLU A 1 159 ? 8.547 -5.935 0.532 1.00 97.38 159 GLU A C 1
ATOM 1212 O O . GLU A 1 159 ? 9.135 -5.106 1.221 1.00 97.38 159 GLU A O 1
ATOM 1217 N N . LEU A 1 160 ? 7.228 -6.146 0.634 1.00 98.25 160 LEU A N 1
ATOM 1218 C CA . LEU A 1 160 ? 6.341 -5.354 1.486 1.00 98.25 160 LEU A CA 1
ATOM 1219 C C . LEU A 1 160 ? 6.727 -5.427 2.962 1.00 98.25 160 LEU A C 1
ATOM 1221 O O . LEU A 1 160 ? 6.800 -4.388 3.613 1.00 98.25 160 LEU A O 1
ATOM 1225 N N . ILE A 1 161 ? 6.956 -6.632 3.496 1.00 98.31 161 ILE A N 1
ATOM 1226 C CA . ILE A 1 161 ? 7.176 -6.833 4.934 1.00 98.31 161 ILE A CA 1
ATOM 1227 C C . ILE A 1 161 ? 8.428 -6.074 5.406 1.00 98.31 161 ILE A C 1
ATOM 1229 O O . ILE A 1 161 ? 8.283 -5.233 6.288 1.00 98.31 161 ILE A O 1
ATOM 1233 N N . PRO A 1 162 ? 9.631 -6.257 4.818 1.00 98.06 162 PRO A N 1
ATOM 1234 C CA . PRO A 1 162 ? 10.814 -5.503 5.245 1.00 98.06 162 PRO A CA 1
ATOM 1235 C C . PRO A 1 162 ? 10.643 -3.983 5.149 1.00 98.06 162 PRO A C 1
ATOM 1237 O O . PRO A 1 162 ? 11.105 -3.256 6.026 1.00 98.06 162 PRO A O 1
ATOM 1240 N N . MET A 1 163 ? 9.960 -3.497 4.109 1.00 98.06 163 MET A N 1
ATOM 1241 C CA . MET A 1 163 ? 9.721 -2.064 3.928 1.00 98.06 163 MET A CA 1
ATOM 1242 C C . MET A 1 163 ? 8.753 -1.503 4.966 1.00 98.06 163 MET A C 1
ATOM 1244 O O . MET A 1 163 ? 8.996 -0.430 5.516 1.00 98.06 163 MET A O 1
ATOM 1248 N N . PHE A 1 164 ? 7.676 -2.233 5.263 1.00 98.38 164 PHE A N 1
ATOM 1249 C CA . PHE A 1 164 ? 6.748 -1.855 6.320 1.00 98.38 164 PHE A CA 1
ATOM 1250 C C . PHE A 1 164 ? 7.457 -1.840 7.679 1.00 98.38 164 PHE A C 1
ATOM 1252 O O . PHE A 1 164 ? 7.360 -0.860 8.411 1.00 98.38 164 PHE A O 1
ATOM 1259 N N . GLU A 1 165 ? 8.230 -2.881 7.998 1.00 97.81 165 GLU A N 1
ATOM 1260 C CA . GLU A 1 165 ? 9.000 -2.964 9.245 1.00 97.81 165 GLU A CA 1
ATOM 1261 C C . GLU A 1 165 ? 9.993 -1.801 9.406 1.00 97.81 165 GLU A C 1
ATOM 1263 O O . GLU A 1 165 ? 10.179 -1.313 10.519 1.00 97.81 165 GLU A O 1
ATOM 1268 N N . ALA A 1 166 ? 10.588 -1.314 8.312 1.00 97.06 166 ALA A N 1
ATOM 1269 C CA . ALA A 1 166 ? 11.508 -0.176 8.337 1.00 97.06 166 ALA A CA 1
ATOM 1270 C C . ALA A 1 166 ? 10.815 1.173 8.615 1.00 97.06 166 ALA A C 1
ATOM 1272 O O . ALA A 1 166 ? 11.439 2.077 9.171 1.00 97.06 166 ALA A O 1
ATOM 1273 N N . VAL A 1 167 ? 9.537 1.325 8.244 1.00 96.88 167 VAL A N 1
ATOM 1274 C CA . VAL A 1 167 ? 8.789 2.589 8.389 1.00 96.88 167 VAL A CA 1
ATOM 1275 C C . VAL A 1 167 ? 7.809 2.589 9.568 1.00 96.88 167 VAL A C 1
ATOM 1277 O O . VAL A 1 167 ? 7.418 3.659 10.030 1.00 96.88 167 VAL A O 1
ATOM 1280 N N . LYS A 1 168 ? 7.426 1.420 10.100 1.00 95.19 168 LYS A N 1
ATOM 1281 C CA . LYS A 1 168 ? 6.319 1.273 11.065 1.00 95.19 168 LYS A CA 1
ATOM 1282 C C . LYS A 1 168 ? 6.429 2.159 12.306 1.00 95.19 168 LYS A C 1
ATOM 1284 O O . LYS A 1 168 ? 5.415 2.665 12.774 1.00 95.19 168 LYS A O 1
ATOM 1289 N N . GLU A 1 169 ? 7.636 2.388 12.827 1.00 94.31 169 GLU A N 1
ATOM 1290 C CA . GLU A 1 169 ? 7.813 3.193 14.043 1.00 94.31 169 GLU A CA 1
ATOM 1291 C C . GLU A 1 169 ? 7.508 4.677 13.797 1.00 94.31 169 GLU A C 1
ATOM 1293 O O . GLU A 1 169 ? 7.043 5.355 14.707 1.00 94.31 169 GLU A O 1
ATOM 1298 N N . LYS A 1 170 ? 7.650 5.168 12.555 1.00 93.69 170 LYS A N 1
ATOM 1299 C CA . LYS A 1 170 ? 7.201 6.518 12.168 1.00 93.69 170 LYS A CA 1
ATOM 1300 C C . LYS A 1 170 ? 5.677 6.654 12.152 1.00 93.69 170 LYS A C 1
ATOM 1302 O O . LYS A 1 170 ? 5.163 7.764 12.222 1.00 93.69 170 LYS A O 1
ATOM 1307 N N . LEU A 1 171 ? 4.964 5.536 12.017 1.00 94.38 171 LEU A N 1
ATOM 1308 C CA . LEU A 1 171 ? 3.503 5.490 11.941 1.00 94.38 171 LEU A CA 1
ATOM 1309 C C . LEU A 1 171 ? 2.865 5.252 13.313 1.00 94.38 171 LEU A C 1
ATOM 1311 O O . LEU A 1 171 ? 1.650 5.337 13.441 1.00 94.38 171 LEU A O 1
ATOM 1315 N N . ARG A 1 172 ? 3.651 4.920 14.343 1.00 92.75 172 ARG A N 1
ATOM 1316 C CA . ARG A 1 172 ? 3.123 4.583 15.665 1.00 92.75 172 ARG A CA 1
ATOM 1317 C C . ARG A 1 172 ? 2.284 5.733 16.225 1.00 92.75 172 ARG A C 1
ATOM 1319 O O . ARG A 1 172 ? 2.701 6.888 16.237 1.00 92.75 172 ARG A O 1
ATOM 1326 N N . THR A 1 173 ? 1.099 5.395 16.716 1.00 90.31 173 THR A N 1
ATOM 1327 C CA . THR A 1 173 ? 0.220 6.334 17.412 1.00 90.31 173 THR A CA 1
ATOM 1328 C C . THR A 1 173 ? 0.465 6.275 18.919 1.00 90.31 173 THR A C 1
ATOM 1330 O O . THR A 1 173 ? 1.034 5.313 19.433 1.00 90.31 173 THR A O 1
ATOM 1333 N N . GLU A 1 174 ? -0.006 7.284 19.649 1.00 83.81 174 GLU A N 1
ATOM 1334 C CA . GLU A 1 174 ? 0.026 7.282 21.119 1.00 83.81 174 GLU A CA 1
ATOM 1335 C C . GLU A 1 174 ? -0.989 6.301 21.735 1.00 83.81 174 GLU A C 1
ATOM 1337 O O . GLU A 1 174 ? -0.983 6.066 22.943 1.00 83.81 174 GLU A O 1
ATOM 1342 N N . ASN A 1 175 ? -1.859 5.698 20.916 1.00 73.12 175 ASN A N 1
ATOM 1343 C CA . ASN A 1 175 ? -2.850 4.746 21.386 1.00 73.12 175 ASN A CA 1
ATOM 1344 C C . ASN A 1 175 ? -2.195 3.376 21.621 1.00 73.12 175 ASN A C 1
ATOM 1346 O O . ASN A 1 175 ? -1.688 2.747 20.692 1.00 73.12 175 ASN A O 1
ATOM 1350 N N . ALA A 1 176 ? -2.260 2.877 22.854 1.00 63.25 176 ALA A N 1
ATOM 1351 C CA . ALA A 1 176 ? -1.880 1.507 23.179 1.00 63.25 176 ALA A CA 1
ATOM 1352 C C . ALA A 1 176 ? -3.133 0.624 23.271 1.00 63.25 176 ALA A C 1
ATOM 1354 O O . ALA A 1 176 ? -4.055 0.938 24.023 1.00 63.25 176 ALA A O 1
ATOM 1355 N N . PHE A 1 177 ? -3.149 -0.498 22.545 1.00 69.25 177 PHE A N 1
ATOM 1356 C CA . PHE A 1 177 ? -4.175 -1.535 22.694 1.00 69.25 177 PHE A CA 1
ATOM 1357 C C . PHE A 1 177 ? -3.570 -2.795 23.289 1.00 69.25 177 PHE A C 1
ATOM 1359 O O . PHE A 1 177 ? -2.479 -3.220 22.909 1.00 69.25 177 PHE A O 1
ATOM 1366 N N . TYR A 1 178 ? -4.320 -3.403 24.202 1.00 69.06 178 TYR A N 1
ATOM 1367 C CA . TYR A 1 178 ? -4.066 -4.743 24.701 1.00 69.06 178 TYR A CA 1
ATOM 1368 C C . TYR A 1 178 ? -5.187 -5.648 24.195 1.00 69.06 178 TYR A C 1
ATOM 1370 O O . TYR A 1 178 ? -6.356 -5.418 24.493 1.00 69.06 178 TYR A O 1
ATOM 1378 N N . GLU A 1 179 ? -4.832 -6.659 23.409 1.00 71.50 179 GLU A N 1
ATOM 1379 C CA . GLU A 1 179 ? -5.758 -7.693 22.960 1.00 71.50 179 GLU A CA 1
ATOM 1380 C C . GLU A 1 179 ? -5.383 -9.022 23.609 1.00 71.50 179 GLU A C 1
ATOM 1382 O O . GLU A 1 179 ? -4.211 -9.404 23.643 1.00 71.50 179 GLU A O 1
ATOM 1387 N N . ARG A 1 180 ? -6.396 -9.747 24.087 1.00 79.69 180 ARG A N 1
ATOM 1388 C CA . ARG A 1 180 ? -6.255 -11.118 24.564 1.00 79.69 180 ARG A CA 1
ATOM 1389 C C . ARG A 1 180 ? -7.273 -11.999 23.858 1.00 79.69 180 ARG A C 1
ATOM 1391 O O . ARG A 1 180 ? -8.469 -11.854 24.076 1.00 79.69 180 ARG A O 1
ATOM 1398 N N . THR A 1 181 ? -6.795 -12.932 23.044 1.00 84.69 181 THR A N 1
ATOM 1399 C CA . THR A 1 181 ? -7.641 -13.973 22.456 1.00 84.69 181 THR A CA 1
ATOM 1400 C C . THR A 1 181 ? -7.784 -15.122 23.449 1.00 84.69 181 THR A C 1
ATOM 1402 O O . THR A 1 181 ? -6.783 -15.677 23.904 1.00 84.69 181 THR A O 1
ATOM 1405 N N . MET A 1 182 ? -9.021 -15.484 23.787 1.00 88.25 182 MET A N 1
ATOM 1406 C CA . MET A 1 182 ? -9.337 -16.700 24.536 1.00 88.25 182 MET A CA 1
ATOM 1407 C C . MET A 1 182 ? -9.986 -17.696 23.579 1.00 88.25 182 MET A C 1
ATOM 1409 O O . MET A 1 182 ? -10.910 -17.345 22.851 1.00 88.25 182 MET A O 1
ATOM 1413 N N . SER A 1 183 ? -9.473 -18.923 23.547 1.00 89.19 183 SER A N 1
ATOM 1414 C CA . SER A 1 183 ? -9.998 -19.988 22.691 1.00 89.19 183 SER A CA 1
ATOM 1415 C C . SER A 1 183 ? -10.724 -21.016 23.545 1.00 89.19 183 SER A C 1
ATOM 1417 O O . SER A 1 183 ? -10.148 -21.557 24.487 1.00 89.19 183 SER A O 1
ATOM 1419 N N . PHE A 1 184 ? -11.973 -21.291 23.188 1.00 89.06 184 PHE A N 1
ATOM 1420 C CA . PHE A 1 184 ? -12.838 -22.250 23.864 1.00 89.06 184 PHE A CA 1
ATOM 1421 C C . PHE A 1 184 ? -13.097 -23.434 22.929 1.00 89.06 184 PHE A C 1
ATOM 1423 O O . PHE A 1 184 ? -13.209 -23.262 21.717 1.00 89.06 184 PHE A O 1
ATOM 1430 N N . TYR A 1 185 ? -13.174 -24.643 23.485 1.00 91.44 185 TYR A N 1
ATOM 1431 C CA . TYR A 1 185 ? -13.408 -25.875 22.729 1.00 91.44 185 TYR A CA 1
ATOM 1432 C C . TYR A 1 185 ? -14.595 -26.628 23.323 1.00 91.44 185 TYR A C 1
ATOM 1434 O O . TYR A 1 185 ? -14.729 -26.713 24.541 1.00 91.44 185 TYR A O 1
ATOM 1442 N N . GLY A 1 186 ? -15.440 -27.200 22.461 1.00 92.06 186 GLY A N 1
ATOM 1443 C CA . GLY A 1 186 ? -16.587 -28.014 22.881 1.00 92.06 186 GLY A CA 1
ATOM 1444 C C . GLY A 1 186 ? -17.798 -27.226 23.397 1.00 92.06 186 GLY A C 1
ATOM 1445 O O . GLY A 1 186 ? -18.733 -27.837 23.905 1.00 92.06 186 GLY A O 1
ATOM 1446 N N . ILE A 1 187 ? -17.804 -25.897 23.253 1.00 90.81 187 ILE A N 1
ATOM 1447 C CA . ILE A 1 187 ? -18.911 -25.016 23.646 1.00 90.81 187 ILE A CA 1
ATOM 1448 C C . ILE A 1 187 ? -19.382 -24.256 22.393 1.00 90.81 187 ILE A C 1
ATOM 1450 O O . ILE A 1 187 ? -18.555 -23.601 21.759 1.00 90.81 187 ILE A O 1
ATOM 1454 N N . PRO A 1 188 ? -20.667 -24.352 21.996 1.00 91.69 188 PRO A N 1
ATOM 1455 C CA . PRO A 1 188 ? -21.222 -23.538 20.912 1.00 91.69 188 PRO A CA 1
ATOM 1456 C C . PRO A 1 188 ? -21.182 -22.038 21.238 1.00 91.69 188 PRO A C 1
ATOM 1458 O O . PRO A 1 188 ? -21.406 -21.668 22.388 1.00 91.69 188 PRO A O 1
ATOM 1461 N N . GLU A 1 189 ? -20.989 -21.179 20.229 1.00 88.06 189 GLU A N 1
ATOM 1462 C CA . GLU A 1 189 ? -20.910 -19.713 20.403 1.00 88.06 189 GLU A CA 1
ATOM 1463 C C . GLU A 1 189 ? -22.112 -19.141 21.168 1.00 88.06 189 GLU A C 1
ATOM 1465 O O . GLU A 1 189 ? -21.920 -18.418 22.139 1.00 88.06 189 GLU A O 1
ATOM 1470 N N . ALA A 1 190 ? -23.335 -19.555 20.813 1.00 90.75 190 ALA A N 1
ATOM 1471 C CA . ALA A 1 190 ? -24.559 -19.094 21.474 1.00 90.75 190 ALA A CA 1
ATOM 1472 C C . ALA A 1 190 ? -24.591 -19.392 22.983 1.00 90.75 190 ALA A C 1
ATOM 1474 O O . ALA A 1 190 ? -25.155 -18.622 23.746 1.00 90.75 190 ALA A O 1
ATOM 1475 N N . LYS A 1 191 ? -23.971 -20.497 23.423 1.00 90.50 191 LYS A N 1
ATOM 1476 C CA . LYS A 1 191 ? -23.887 -20.838 24.848 1.00 90.50 191 LYS A CA 1
ATOM 1477 C C . LYS A 1 191 ? -22.781 -20.050 25.554 1.00 90.50 191 LYS A C 1
ATOM 1479 O O . LYS A 1 191 ? -22.938 -19.707 26.716 1.00 90.50 191 LYS A O 1
ATOM 1484 N N . LEU A 1 192 ? -21.671 -19.780 24.864 1.00 88.56 192 LEU A N 1
ATOM 1485 C CA . LEU A 1 192 ? -20.575 -18.974 25.407 1.00 88.56 192 LEU A CA 1
ATOM 1486 C C . LEU A 1 192 ? -21.009 -17.523 25.675 1.00 88.56 192 LEU A C 1
ATOM 1488 O O . LEU A 1 192 ? -20.462 -16.896 26.568 1.00 88.56 192 LEU A O 1
ATOM 1492 N N . GLU A 1 193 ? -21.969 -16.997 24.909 1.00 85.31 193 GLU A N 1
ATOM 1493 C CA . GLU A 1 193 ? -22.507 -15.641 25.090 1.00 85.31 193 GLU A CA 1
ATOM 1494 C C . GLU A 1 193 ? -23.456 -15.512 26.299 1.00 85.31 193 GLU A C 1
ATOM 1496 O O . GLU A 1 193 ? -23.619 -14.417 26.833 1.00 85.31 193 GLU A O 1
ATOM 1501 N N . GLU A 1 194 ? -24.074 -16.612 26.742 1.00 84.19 194 GLU A N 1
ATOM 1502 C CA . GLU A 1 194 ? -24.996 -16.626 27.889 1.00 84.19 194 GLU A CA 1
ATOM 1503 C C . GLU A 1 194 ? -24.292 -16.706 29.263 1.00 84.19 194 GLU A C 1
ATOM 1505 O O . GLU A 1 194 ? -24.932 -16.398 30.272 1.00 84.19 194 GLU A O 1
ATOM 1510 N N . GLU A 1 195 ? -23.019 -17.126 29.323 1.00 66.31 195 GLU A N 1
ATOM 1511 C CA . GLU A 1 195 ? -22.221 -17.287 30.562 1.00 66.31 195 GLU A CA 1
ATOM 1512 C C . GLU A 1 195 ? -21.358 -16.057 30.897 1.00 66.31 195 GLU A C 1
ATOM 1514 O O . GLU A 1 195 ? -21.312 -15.693 32.099 1.00 66.31 195 GLU A O 1
#

Secondary structure (DSSP, 8-state):
--PEEEEEEEE-HHHHTTSS---HHHHHHHHHHHTTEEEEEEEEE-SSHHHHHHHHHHHHHH-SEEEEES--SSSSS--HHHHHHHHTT--EEE-HHHHHHHHHHHHHHTTTPPPTTGGGGGEEETTEEEEP-SSSS--EEEEEETTEEEEEE-SSHHHHHHHHHHHHHHH--S-----------SS-HHHHTT-

Foldseek 3Di:
DDFFEEEEEEEAVCCVVVVDPPPVVVVCCVLVVQLRYDHPYYYYDYLDLVRLLVVLLVRVVVGQEYEYEALQALDPSSCNQVSVLVSLVWDWDADPVLLVVLQVVCCVVPVRDDDPSLSVLRTATVQWDWQDFPPHSRIWTWHDDPSGIYTGFYHDPVRRVVRCVVCSVVSRDPHHDDDDDDDDPPDDPVRVVVD